Protein AF-A0A537G6L9-F1 (afdb_monomer_lite)

Sequence (323 aa):
MSSFKPGKIERVAGPVIVAGDMLGAQMYEVVRVGDQGLIGEIIKIEQDHATVQVYEETAGIRPGEKVERSGKPLSVELGPGITGQIYDGIQRPLTILFEKTGPFVRRGLTLPPIDKGKKWHFVPTIKKQATVTPGDIIGHVKETSLITQQIMIPPNLSGKITSIVDDGDYTVGEPVGELDSPNGSVPLFMLNTWAVRTARGFKRKLPSNTPLLTGQRIIDFFFPIAKGGTATIPGAFGTGKCVDPDTPVLLADGRLRRIRELVGNDNSRVVEENANETIYQYKDPLRLVSLSNPEFNEAEAPVGFKGHSAELVHISTRSGRML

Radius of gyration: 26.9 Å; chains: 1; bounding box: 73×64×57 Å

Secondary structure (DSSP, 8-state):
--SSPPEEEEEEETTEEEEES-TT--TTEEEEETTTTEEEEEEEEETTEEEEEESS--TT--TT-EEEEEEEESEEEESTT-TT--B-TT--BHHHHHHHH-SS--TT----SS-SS-EEEEEE-S-TT-EE-TT-EEEEEE-SSS-EEEEE--TT--EEEEEEPPSEEEETTSEEEEEEETTEEEEEES-EEEETTSPPP-S-PPP--SB---S-HIIIIIS--BTT--------TTSSTT--TT-EEEBTTS-EEEHHHHTT-TTEEEEEE-SSEEEEEEEEEEEEEEEETTEEEEEEEEEEEEE--------B-TTS-B-

Structure (mmCIF, N/CA/C/O backbone):
data_AF-A0A537G6L9-F1
#
_entry.id   AF-A0A537G6L9-F1
#
loop_
_atom_site.group_PDB
_atom_site.id
_atom_site.type_symbol
_atom_site.label_atom_id
_atom_site.label_alt_id
_atom_site.label_comp_id
_atom_site.label_asym_id
_atom_site.label_entity_id
_atom_site.label_seq_id
_atom_site.pdbx_PDB_ins_code
_atom_site.Cartn_x
_atom_site.Cartn_y
_atom_site.Cartn_z
_atom_site.occupancy
_atom_site.B_iso_or_equiv
_atom_site.auth_seq_id
_atom_site.auth_comp_id
_atom_site.auth_asym_id
_atom_site.auth_atom_id
_atom_site.pdbx_PDB_model_num
ATOM 1 N N . MET A 1 1 ? -18.612 -14.154 -0.032 1.00 42.44 1 MET A N 1
ATOM 2 C CA . MET A 1 1 ? -19.424 -14.449 -1.232 1.00 42.44 1 MET A CA 1
ATOM 3 C C . MET A 1 1 ? -20.455 -13.347 -1.347 1.00 42.44 1 MET A C 1
ATOM 5 O O . MET A 1 1 ? -21.048 -13.021 -0.325 1.00 42.44 1 MET A O 1
ATOM 9 N N . SER A 1 2 ? -20.572 -12.686 -2.499 1.00 50.25 2 SER A N 1
ATOM 10 C CA . SER A 1 2 ? -21.526 -11.584 -2.625 1.00 50.25 2 SER A CA 1
ATOM 11 C C . SER A 1 2 ? -22.947 -12.122 -2.767 1.00 50.25 2 SER A C 1
ATOM 13 O O . SER A 1 2 ? -23.165 -13.195 -3.321 1.00 50.25 2 SER A O 1
ATOM 15 N N . SER A 1 3 ? -23.910 -11.391 -2.217 1.00 64.62 3 SER A N 1
ATOM 16 C CA . SER A 1 3 ? -25.338 -11.710 -2.283 1.00 64.62 3 SER A CA 1
ATOM 17 C C . SER A 1 3 ? -25.975 -11.328 -3.625 1.00 64.62 3 SER A C 1
ATOM 19 O O . SER A 1 3 ? -27.195 -11.395 -3.765 1.00 64.62 3 SER A O 1
ATOM 21 N N . PHE A 1 4 ? -25.177 -10.890 -4.605 1.00 81.38 4 PHE A N 1
ATOM 22 C CA . PHE A 1 4 ? -25.668 -10.420 -5.894 1.00 81.38 4 PHE A CA 1
ATOM 23 C C . PHE A 1 4 ? -25.738 -11.569 -6.895 1.00 81.38 4 PHE A C 1
ATOM 25 O O . PHE A 1 4 ? -24.844 -12.412 -6.960 1.00 81.38 4 PHE A O 1
ATOM 32 N N . LYS A 1 5 ? -26.788 -11.572 -7.720 1.00 88.56 5 LYS A N 1
ATOM 33 C CA . LYS A 1 5 ? -26.851 -12.452 -8.888 1.00 88.56 5 LYS A CA 1
ATOM 34 C C . LYS A 1 5 ? -25.650 -12.130 -9.801 1.00 88.56 5 LYS A C 1
ATOM 36 O O . LYS A 1 5 ? -25.442 -10.951 -10.090 1.00 88.56 5 LYS A O 1
ATOM 41 N N . PRO A 1 6 ? -24.849 -13.126 -10.220 1.00 92.69 6 PRO A N 1
ATOM 42 C CA . PRO A 1 6 ? -23.711 -12.880 -11.096 1.00 92.69 6 PRO A CA 1
ATOM 43 C C . PRO A 1 6 ? -24.192 -12.447 -12.483 1.00 92.69 6 PRO A C 1
ATOM 45 O O . PRO A 1 6 ? -25.150 -13.018 -13.012 1.00 92.69 6 PRO A O 1
ATOM 48 N N . GLY A 1 7 ? -23.500 -11.464 -13.058 1.00 95.56 7 GLY A N 1
ATOM 49 C CA . GLY A 1 7 ? -23.678 -11.083 -14.454 1.00 95.56 7 GLY A CA 1
ATOM 50 C C . GLY A 1 7 ? -22.988 -12.066 -15.395 1.00 95.56 7 GLY A C 1
ATOM 51 O O . GLY A 1 7 ? -22.352 -13.034 -14.955 1.00 95.56 7 GLY A O 1
ATOM 52 N N . LYS A 1 8 ? -23.081 -11.810 -16.699 1.00 97.19 8 LYS A N 1
ATOM 53 C CA . LYS A 1 8 ? -22.479 -12.657 -17.737 1.00 97.19 8 LYS A CA 1
ATOM 54 C C . LYS A 1 8 ? -21.693 -11.839 -18.736 1.00 97.19 8 LYS A C 1
ATOM 56 O O . LYS A 1 8 ? -22.156 -10.798 -19.185 1.00 97.19 8 LYS A O 1
ATOM 61 N N . ILE A 1 9 ? -20.523 -12.335 -19.118 1.00 97.62 9 ILE A N 1
ATOM 62 C CA . ILE A 1 9 ? -19.703 -11.719 -20.159 1.00 97.62 9 ILE A CA 1
ATOM 63 C C . ILE A 1 9 ? -20.432 -11.842 -21.497 1.00 97.62 9 ILE A C 1
ATOM 65 O O . ILE A 1 9 ? -20.787 -12.936 -21.919 1.00 97.62 9 ILE A O 1
ATOM 69 N N . GLU A 1 10 ? -20.615 -10.732 -22.193 1.00 97.31 10 GLU A N 1
ATOM 70 C CA . GLU A 1 10 ? -21.214 -10.697 -23.531 1.00 97.31 10 GLU A CA 1
ATOM 71 C C . GLU A 1 10 ? -20.165 -10.425 -24.604 1.00 97.31 10 GLU A C 1
ATOM 73 O O . GLU A 1 10 ? -20.238 -10.956 -25.712 1.00 97.31 10 GLU A O 1
ATOM 78 N N . ARG A 1 11 ? -19.154 -9.612 -24.273 1.00 96.50 11 ARG A N 1
ATOM 79 C CA . ARG A 1 11 ? -18.096 -9.219 -25.205 1.00 96.50 11 ARG A CA 1
ATOM 80 C C . ARG A 1 11 ? -16.752 -9.099 -24.501 1.00 96.50 11 ARG A C 1
ATOM 82 O O . ARG A 1 11 ? -16.675 -8.571 -23.397 1.00 96.50 11 ARG A O 1
ATOM 89 N N . VAL A 1 12 ? -15.691 -9.513 -25.190 1.00 96.25 12 VAL A N 1
ATOM 90 C CA . VAL A 1 12 ? -14.292 -9.361 -24.762 1.00 96.25 12 VAL A CA 1
ATOM 91 C C . VAL A 1 12 ? -13.538 -8.588 -25.845 1.00 96.25 12 VAL A C 1
ATOM 93 O O . VAL A 1 12 ? -13.585 -8.966 -27.013 1.00 96.25 12 VAL A O 1
ATOM 96 N N . ALA A 1 13 ? -12.878 -7.493 -25.474 1.00 93.62 13 ALA A N 1
ATOM 97 C CA . ALA A 1 13 ? -12.116 -6.625 -26.370 1.00 93.62 13 ALA A CA 1
ATOM 98 C C . ALA A 1 13 ? -10.794 -6.216 -25.700 1.00 93.62 13 ALA A C 1
ATOM 100 O O . ALA A 1 13 ? -10.709 -5.201 -25.005 1.00 93.62 13 ALA A O 1
ATOM 101 N N . GLY A 1 14 ? -9.755 -7.036 -25.890 1.00 93.50 14 GLY A N 1
ATOM 102 C CA . GLY A 1 14 ? -8.481 -6.863 -25.192 1.00 93.50 14 GLY A CA 1
ATOM 103 C C . GLY A 1 14 ? -8.691 -6.918 -23.671 1.00 93.50 14 GLY A C 1
ATOM 104 O O . GLY A 1 14 ? -9.338 -7.855 -23.197 1.00 93.50 14 GLY A O 1
ATOM 105 N N . PRO A 1 15 ? -8.210 -5.933 -22.894 1.00 95.44 15 PRO A N 1
ATOM 106 C CA . PRO A 1 15 ? -8.343 -5.947 -21.439 1.00 95.44 15 PRO A CA 1
ATOM 107 C C . PRO A 1 15 ? -9.720 -5.453 -20.947 1.00 95.44 15 PRO A C 1
ATOM 109 O O . PRO A 1 15 ? -9.965 -5.407 -19.743 1.00 95.44 15 PRO A O 1
ATOM 112 N N . VAL A 1 16 ? -10.619 -5.069 -21.860 1.00 97.38 16 VAL A N 1
ATOM 113 C CA . VAL A 1 16 ? -11.963 -4.575 -21.544 1.00 97.38 16 VAL A CA 1
ATOM 114 C C . VAL A 1 16 ? -12.999 -5.641 -21.883 1.00 97.38 16 VAL A C 1
ATOM 116 O O . VAL A 1 16 ? -13.001 -6.193 -22.984 1.00 97.38 16 VAL A O 1
ATOM 119 N N . ILE A 1 17 ? -13.922 -5.897 -20.961 1.00 97.50 17 ILE A N 1
ATOM 120 C CA . ILE A 1 17 ? -15.061 -6.796 -21.170 1.00 97.50 17 ILE A CA 1
ATOM 121 C C . ILE A 1 17 ? -16.376 -6.057 -20.931 1.00 97.50 17 ILE A C 1
ATOM 123 O O . ILE A 1 17 ? -16.435 -5.096 -20.164 1.00 97.50 17 ILE A O 1
ATOM 127 N N . VAL A 1 18 ? -17.435 -6.489 -21.610 1.00 97.56 18 VAL A N 1
ATOM 128 C CA . VAL A 1 18 ? -18.807 -6.022 -21.380 1.00 97.56 18 VAL A CA 1
ATOM 129 C C . VAL A 1 18 ? -19.582 -7.172 -20.767 1.00 97.56 18 VAL A C 1
ATOM 131 O O . VAL A 1 18 ? -19.563 -8.278 -21.312 1.00 97.56 18 VAL A O 1
ATOM 134 N N . ALA A 1 19 ? -20.229 -6.909 -19.638 1.00 97.56 19 ALA A N 1
ATOM 135 C CA . ALA A 1 19 ? -21.056 -7.868 -18.931 1.00 97.56 19 ALA A CA 1
ATOM 136 C C . ALA A 1 19 ? -22.507 -7.385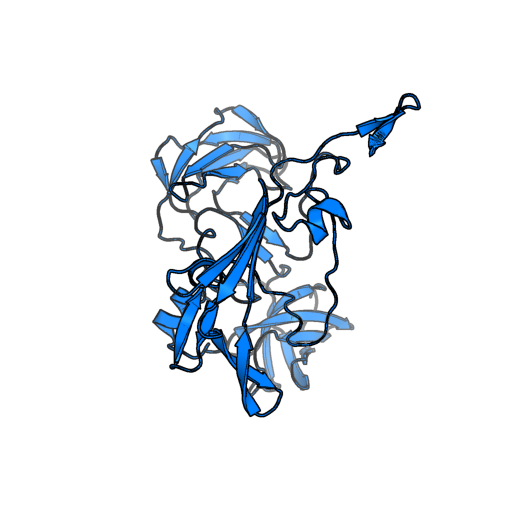 -18.873 1.00 97.56 19 ALA A C 1
ATOM 138 O O . ALA A 1 19 ? -22.750 -6.256 -18.448 1.00 97.56 19 ALA A O 1
ATOM 139 N N . GLY A 1 20 ? -23.439 -8.238 -19.286 1.00 96.81 20 GLY A N 1
ATOM 140 C CA . GLY A 1 20 ? -24.878 -8.058 -19.089 1.00 96.81 20 GLY A CA 1
ATOM 141 C C . GLY A 1 20 ? -25.336 -8.642 -17.752 1.00 96.81 20 GLY A C 1
ATOM 142 O O . GLY A 1 20 ? -24.543 -9.250 -17.022 1.00 96.81 20 GLY A O 1
ATOM 143 N N . ASP A 1 21 ? -26.621 -8.476 -17.430 1.00 95.88 21 ASP A N 1
ATOM 144 C CA . ASP A 1 21 ? -27.214 -8.874 -16.143 1.00 95.88 21 ASP A CA 1
ATOM 145 C C . ASP A 1 21 ? -26.551 -8.187 -14.922 1.00 95.88 21 ASP A C 1
ATOM 147 O O . ASP A 1 21 ? -26.521 -8.727 -13.815 1.00 95.88 21 ASP A O 1
ATOM 151 N N . MET A 1 22 ? -26.020 -6.972 -15.096 1.00 95.25 22 MET A N 1
ATOM 152 C CA . MET A 1 22 ? -25.244 -6.241 -14.082 1.00 95.25 22 MET A CA 1
ATOM 153 C C . MET A 1 22 ? -26.071 -5.193 -13.322 1.00 95.25 22 MET A C 1
ATOM 155 O O . MET A 1 22 ? -25.527 -4.227 -12.783 1.00 95.25 22 MET A O 1
ATOM 159 N N . LEU A 1 23 ? -27.392 -5.366 -13.239 1.00 92.81 23 LEU A N 1
ATOM 160 C CA . LEU A 1 23 ? -28.266 -4.406 -12.566 1.00 92.81 23 LEU A CA 1
ATOM 161 C C . LEU A 1 23 ? -27.853 -4.187 -11.097 1.00 92.81 23 LEU A C 1
ATOM 163 O O . LEU A 1 23 ? -27.555 -5.118 -10.344 1.00 92.81 23 LEU A O 1
ATOM 167 N N . GLY A 1 24 ? -27.817 -2.916 -10.695 1.00 90.31 24 GLY A N 1
ATOM 168 C CA . GLY A 1 24 ? -27.361 -2.482 -9.376 1.00 90.31 24 GLY A CA 1
ATOM 169 C C . GLY A 1 24 ? -25.841 -2.379 -9.227 1.00 90.31 24 GLY A C 1
ATOM 170 O O . GLY A 1 24 ? -25.397 -2.077 -8.118 1.00 90.31 24 GLY A O 1
ATOM 171 N N . ALA A 1 25 ? -25.057 -2.648 -10.282 1.00 93.44 25 ALA A N 1
ATOM 172 C CA . ALA A 1 25 ? -23.618 -2.382 -10.330 1.00 93.44 25 ALA A CA 1
ATOM 173 C C . ALA A 1 25 ? -23.301 -0.924 -9.995 1.00 93.44 25 ALA A C 1
ATOM 175 O O . ALA A 1 25 ? -24.082 -0.018 -10.286 1.00 93.44 25 ALA A O 1
ATOM 176 N N . GLN A 1 26 ? -22.146 -0.706 -9.374 1.00 93.50 26 GLN A N 1
ATOM 177 C CA . GLN A 1 26 ? -21.658 0.627 -9.040 1.00 93.50 26 GLN A CA 1
ATOM 178 C C . GLN A 1 26 ? -20.408 0.965 -9.854 1.00 93.50 26 GLN A C 1
ATOM 180 O O . GLN A 1 26 ? -19.582 0.106 -10.161 1.00 93.50 26 GLN A O 1
ATOM 185 N N . MET A 1 27 ? -20.261 2.241 -10.213 1.00 95.12 27 MET A N 1
ATOM 186 C CA . MET A 1 27 ? -19.032 2.733 -10.837 1.00 95.12 27 MET A CA 1
ATOM 187 C C . MET A 1 27 ? -17.845 2.506 -9.894 1.00 95.12 27 MET A C 1
ATOM 189 O O . MET A 1 27 ? -17.959 2.751 -8.693 1.00 95.12 27 MET A O 1
ATOM 193 N N . TYR A 1 28 ? -16.713 2.062 -10.444 1.00 94.56 28 TYR A N 1
ATOM 194 C CA . TYR A 1 28 ? -15.490 1.693 -9.715 1.00 94.56 28 TYR A CA 1
ATOM 195 C C . TYR A 1 28 ? -15.625 0.491 -8.770 1.00 94.56 28 TYR A C 1
ATOM 197 O O . TYR A 1 28 ? -14.734 0.231 -7.960 1.00 94.56 28 TYR A O 1
ATOM 205 N N . GLU A 1 29 ? -16.724 -0.258 -8.856 1.00 94.94 29 GLU A N 1
ATOM 206 C CA . GLU A 1 29 ? -16.887 -1.506 -8.119 1.00 94.94 29 GLU A CA 1
ATOM 207 C C . GLU A 1 29 ? -15.922 -2.571 -8.658 1.00 94.94 29 GLU A C 1
ATOM 209 O O . GLU A 1 29 ? -15.789 -2.754 -9.873 1.00 94.94 29 GLU A O 1
ATOM 214 N N . VAL A 1 30 ? -15.267 -3.298 -7.752 1.00 95.19 30 VAL A N 1
ATOM 215 C CA . VAL A 1 30 ? -14.443 -4.454 -8.115 1.00 95.19 30 VAL A CA 1
ATOM 216 C C . VAL A 1 30 ? -15.332 -5.648 -8.424 1.00 95.19 30 VAL A C 1
ATOM 218 O O . VAL A 1 30 ? -16.292 -5.935 -7.703 1.00 95.19 30 VAL A O 1
ATOM 221 N N . VAL A 1 31 ? -14.965 -6.388 -9.460 1.00 95.56 31 VAL A N 1
ATOM 222 C CA . VAL A 1 31 ? -15.635 -7.615 -9.880 1.00 95.56 31 VAL A CA 1
ATOM 223 C C . VAL A 1 31 ? -14.633 -8.755 -10.055 1.00 95.56 31 VAL A C 1
ATOM 225 O O . VAL A 1 31 ? -13.433 -8.531 -10.235 1.00 95.56 31 VAL A O 1
ATOM 228 N N . ARG A 1 32 ? -15.130 -9.991 -9.994 1.00 95.00 32 ARG A N 1
ATOM 229 C CA . ARG A 1 32 ? -14.401 -11.207 -10.368 1.00 95.00 32 ARG A CA 1
ATOM 230 C C . ARG A 1 32 ? -14.917 -11.687 -11.714 1.00 95.00 32 ARG A C 1
ATOM 232 O O . ARG A 1 32 ? -16.097 -11.995 -11.842 1.00 95.00 32 ARG A O 1
ATOM 239 N N . VAL A 1 33 ? -14.040 -11.704 -12.707 1.00 95.44 33 VAL A N 1
ATOM 240 C CA . VAL A 1 33 ? -14.368 -11.962 -14.108 1.00 95.44 33 VAL A CA 1
ATOM 241 C C . VAL A 1 33 ? -13.932 -13.367 -14.493 1.00 95.44 33 VAL A C 1
ATOM 243 O O . VAL A 1 33 ? -12.779 -13.754 -14.280 1.00 95.44 33 VAL A O 1
ATOM 246 N N . GLY A 1 34 ? -14.851 -14.103 -15.105 1.00 93.69 34 GLY A N 1
ATOM 247 C CA . GLY A 1 34 ? -14.604 -15.436 -15.622 1.00 93.69 34 GLY A CA 1
ATOM 248 C C . GLY A 1 34 ? -14.557 -16.516 -14.545 1.00 93.69 34 GLY A C 1
ATOM 249 O O . GLY A 1 34 ? -14.611 -16.249 -13.339 1.00 93.69 34 GLY A O 1
ATOM 250 N N . ASP A 1 35 ? -14.394 -17.759 -14.982 1.00 90.12 35 ASP A N 1
ATOM 251 C CA . ASP A 1 35 ? -14.284 -18.907 -14.070 1.00 90.12 35 ASP A CA 1
ATOM 252 C C . ASP A 1 35 ? -12.985 -18.881 -13.253 1.00 90.12 35 ASP A C 1
ATOM 254 O O . ASP A 1 35 ? -12.925 -19.410 -12.142 1.00 90.12 35 ASP A O 1
ATOM 258 N N . GLN A 1 36 ? -11.955 -18.204 -13.772 1.00 88.00 36 GLN A N 1
ATOM 259 C CA . GLN A 1 36 ? -10.686 -17.987 -13.075 1.00 88.00 36 GLN A CA 1
ATOM 260 C C . GLN A 1 36 ? -10.757 -16.893 -11.999 1.00 88.00 36 GLN A C 1
ATOM 262 O O . GLN A 1 36 ? -9.815 -16.755 -11.222 1.00 88.00 36 GLN A O 1
ATOM 267 N N . GLY A 1 37 ? -11.844 -16.116 -11.930 1.00 91.69 37 GLY A N 1
ATOM 268 C CA . GLY A 1 37 ? -12.026 -15.089 -10.903 1.00 91.69 37 GLY A CA 1
ATOM 269 C C . GLY A 1 37 ? -11.025 -13.932 -10.999 1.00 91.69 37 GLY A C 1
ATOM 270 O O . GLY A 1 37 ? -10.537 -13.443 -9.973 1.00 91.69 37 GLY A O 1
ATOM 271 N N . LEU A 1 38 ? -10.724 -13.500 -12.225 1.00 93.94 38 LEU A N 1
ATOM 272 C CA . LEU A 1 38 ? -9.783 -12.415 -12.501 1.00 93.94 38 LEU A CA 1
ATOM 273 C C . LEU A 1 38 ? -10.299 -11.099 -11.934 1.00 93.94 38 LEU A C 1
ATOM 275 O O . LEU A 1 38 ? -11.498 -10.821 -11.982 1.00 93.94 38 LEU A O 1
ATOM 279 N N . ILE A 1 39 ? -9.408 -10.278 -11.394 1.00 94.25 39 ILE A N 1
ATOM 280 C CA . ILE A 1 39 ? -9.818 -9.002 -10.801 1.00 94.25 39 ILE A CA 1
ATOM 281 C C . ILE A 1 39 ? -10.062 -7.976 -11.910 1.00 94.25 39 ILE A C 1
ATOM 283 O O . ILE A 1 39 ? -9.203 -7.748 -12.763 1.00 94.25 39 ILE A O 1
ATOM 287 N N . GLY A 1 40 ? -11.227 -7.332 -11.874 1.00 95.25 40 GLY A N 1
ATOM 288 C CA . GLY A 1 40 ? -11.550 -6.190 -12.725 1.00 95.25 40 GLY A CA 1
ATOM 289 C C . GLY A 1 40 ? -12.277 -5.081 -11.972 1.00 95.25 40 GLY A C 1
ATOM 290 O O . GLY A 1 40 ? -12.735 -5.275 -10.847 1.00 95.25 40 GLY A O 1
ATOM 291 N N . GLU A 1 41 ? -12.388 -3.918 -12.603 1.00 96.38 41 GLU A N 1
ATOM 292 C CA . GLU A 1 41 ? -13.077 -2.733 -12.084 1.00 96.38 41 GLU A CA 1
ATOM 293 C C . GLU A 1 41 ? -14.101 -2.236 -13.112 1.00 96.38 41 GLU A C 1
ATOM 295 O O . GLU A 1 41 ? -13.803 -2.131 -14.305 1.00 96.38 41 GLU A O 1
ATOM 300 N N . ILE A 1 42 ? -15.318 -1.928 -12.660 1.00 97.19 42 ILE A N 1
ATOM 301 C CA . ILE A 1 42 ? -16.363 -1.346 -13.510 1.00 97.19 42 ILE A CA 1
ATOM 302 C C . ILE A 1 42 ? -16.006 0.110 -13.836 1.00 97.19 42 ILE A C 1
ATOM 304 O O . ILE A 1 42 ? -15.903 0.950 -12.943 1.00 97.19 42 ILE A O 1
ATOM 308 N N . ILE A 1 43 ? -15.867 0.419 -15.126 1.00 97.00 43 ILE A N 1
ATOM 309 C CA . ILE A 1 43 ? -15.478 1.750 -15.629 1.00 97.00 43 ILE A CA 1
ATOM 310 C C . ILE A 1 43 ? -16.601 2.478 -16.373 1.00 97.00 43 ILE A C 1
ATOM 312 O O . ILE A 1 43 ? -16.473 3.667 -16.659 1.00 97.00 43 ILE A O 1
ATOM 316 N N . LYS A 1 44 ? -17.691 1.782 -16.712 1.00 97.19 44 LYS A N 1
ATOM 317 C CA . LYS A 1 44 ? -18.878 2.357 -17.358 1.00 97.19 44 LYS A CA 1
ATOM 318 C C . LYS A 1 44 ? -20.097 1.496 -17.050 1.00 97.19 44 LYS A C 1
ATOM 320 O O . LYS A 1 44 ? -19.980 0.272 -17.024 1.00 97.19 44 LYS A O 1
ATOM 325 N N . ILE A 1 45 ? -21.254 2.125 -16.873 1.00 96.88 45 ILE A N 1
ATOM 326 C CA . ILE A 1 45 ? -22.542 1.449 -16.693 1.00 96.88 45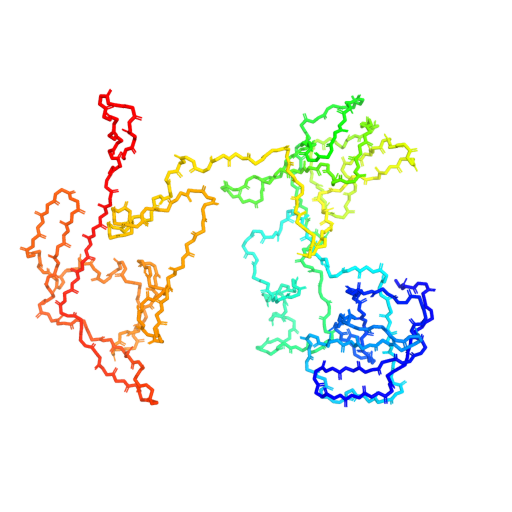 ILE A CA 1
ATOM 327 C C . ILE A 1 45 ? -23.540 2.055 -17.673 1.00 96.88 45 ILE A C 1
ATOM 329 O O . ILE A 1 45 ? -23.689 3.276 -17.730 1.00 96.88 45 ILE A O 1
ATOM 333 N N . GLU A 1 46 ? -24.213 1.202 -18.435 1.00 95.75 46 GLU A N 1
ATOM 334 C CA . GLU A 1 46 ? -25.284 1.567 -19.359 1.00 95.75 46 GLU A CA 1
ATOM 335 C C . GLU A 1 46 ? -26.444 0.598 -19.148 1.00 95.75 46 GLU A C 1
ATOM 337 O O . GLU A 1 46 ? -26.361 -0.562 -19.535 1.00 95.75 46 GLU A O 1
ATOM 342 N N . GLN A 1 47 ? -27.522 1.080 -18.522 1.00 92.88 47 GLN A N 1
ATOM 343 C CA . GLN A 1 47 ? -28.682 0.259 -18.159 1.00 92.88 47 GLN A CA 1
ATOM 344 C C . GLN A 1 47 ? -28.278 -0.953 -17.297 1.00 92.88 47 GLN A C 1
ATOM 346 O O . GLN A 1 47 ? -27.819 -0.772 -16.168 1.00 92.88 47 GLN A O 1
ATOM 351 N N . ASP A 1 48 ? -28.466 -2.169 -17.799 1.00 93.62 48 ASP A N 1
ATOM 352 C CA . ASP A 1 48 ? -28.104 -3.441 -17.172 1.00 93.62 48 ASP A CA 1
ATOM 353 C C . ASP A 1 48 ? -26.752 -3.996 -17.651 1.00 93.62 48 ASP A C 1
ATOM 355 O O . ASP A 1 48 ? -26.342 -5.072 -17.207 1.00 93.62 48 ASP A O 1
ATOM 359 N N . HIS A 1 49 ? -26.023 -3.250 -18.485 1.00 96.62 49 HIS A N 1
ATOM 360 C CA . HIS A 1 49 ? -24.678 -3.591 -18.931 1.00 96.62 49 HIS A CA 1
ATOM 361 C C . HIS A 1 49 ? -23.613 -2.819 -18.142 1.00 96.62 49 HIS A C 1
ATOM 363 O O . HIS A 1 49 ? -23.720 -1.614 -17.893 1.00 96.62 49 HIS A O 1
ATOM 369 N N . ALA A 1 50 ? -22.522 -3.503 -17.801 1.00 97.75 50 ALA A N 1
ATOM 370 C CA . ALA A 1 50 ? -21.328 -2.904 -17.217 1.00 97.75 50 ALA A CA 1
ATOM 371 C C . ALA A 1 50 ? -20.106 -3.170 -18.103 1.00 97.75 50 ALA A C 1
ATOM 373 O O . ALA A 1 50 ? -19.830 -4.304 -18.493 1.00 97.75 50 ALA A O 1
ATOM 374 N N . THR A 1 51 ? -19.340 -2.119 -18.396 1.00 97.94 51 THR A N 1
ATOM 375 C CA . THR A 1 51 ? -18.005 -2.250 -18.990 1.00 97.94 51 THR A CA 1
ATOM 376 C C . THR A 1 51 ? -16.984 -2.365 -17.871 1.00 97.94 51 THR A C 1
ATOM 378 O O . THR A 1 51 ? -16.912 -1.501 -16.993 1.00 97.94 51 THR A O 1
ATOM 381 N N . VAL A 1 52 ? -16.182 -3.421 -17.915 1.00 97.88 52 VAL A N 1
ATOM 382 C CA . VAL A 1 52 ? -15.206 -3.775 -16.889 1.00 97.88 52 VAL A CA 1
ATOM 383 C C . VAL A 1 52 ? -13.811 -3.767 -17.500 1.00 97.88 52 VAL A C 1
ATOM 385 O O . VAL A 1 52 ? -13.563 -4.407 -18.521 1.00 97.88 52 VAL A O 1
ATOM 388 N N . GLN A 1 53 ? -12.893 -3.064 -16.848 1.00 97.56 53 GLN A N 1
ATOM 389 C CA . GLN A 1 53 ? -11.463 -3.148 -17.111 1.00 97.56 53 GLN A CA 1
ATOM 390 C C . GLN A 1 53 ? -10.886 -4.286 -16.267 1.00 97.56 53 GLN A C 1
ATOM 392 O O . GLN A 1 53 ? -10.928 -4.222 -15.040 1.00 97.56 53 GLN A O 1
ATOM 397 N N . VAL A 1 54 ? -10.340 -5.318 -16.902 1.00 96.31 54 VAL A N 1
ATOM 398 C CA . VAL A 1 54 ? -9.659 -6.418 -16.207 1.00 96.31 54 VAL A CA 1
ATOM 399 C C . VAL A 1 54 ? -8.201 -6.015 -15.955 1.00 96.31 54 VAL A C 1
ATOM 401 O O . VAL A 1 54 ? -7.554 -5.430 -16.827 1.00 96.31 54 VAL A O 1
ATOM 404 N N . TYR A 1 55 ? -7.692 -6.275 -14.748 1.00 93.38 55 TYR A N 1
ATOM 405 C CA . TYR A 1 55 ? -6.316 -5.944 -14.336 1.00 93.38 55 TYR A CA 1
ATOM 406 C C . TYR A 1 55 ? -5.313 -7.078 -14.580 1.00 93.38 55 TYR A C 1
ATOM 408 O O . TYR A 1 55 ? -4.121 -6.935 -14.315 1.00 93.38 55 TYR A O 1
ATOM 416 N N . GLU A 1 56 ? -5.797 -8.208 -15.079 1.00 91.25 56 GLU A N 1
ATOM 417 C CA . GLU A 1 56 ? -5.018 -9.380 -15.463 1.00 91.25 56 GLU A CA 1
ATOM 418 C C . GLU A 1 56 ? -5.232 -9.682 -16.956 1.00 91.25 56 GLU A C 1
ATOM 420 O O . GLU A 1 56 ? -6.148 -9.159 -17.590 1.00 91.25 56 GLU A O 1
ATOM 425 N N . GLU A 1 57 ? -4.385 -10.540 -17.523 1.00 90.50 57 GLU A N 1
ATOM 426 C CA . GLU A 1 57 ? -4.470 -10.956 -18.927 1.00 90.50 57 GLU A CA 1
ATOM 427 C C . GLU A 1 57 ? -5.778 -11.716 -19.217 1.00 90.50 57 GLU A C 1
ATOM 429 O O . GLU A 1 57 ? -6.058 -12.752 -18.599 1.00 90.50 57 GLU A O 1
ATOM 434 N N . THR A 1 58 ? -6.544 -11.233 -20.199 1.00 92.56 58 THR A N 1
ATOM 435 C CA . THR A 1 58 ? -7.885 -11.731 -20.546 1.00 92.56 58 THR A CA 1
ATOM 436 C C . THR A 1 58 ? -7.873 -12.902 -21.527 1.00 92.56 58 THR A C 1
ATOM 438 O O . THR A 1 58 ? -8.928 -13.462 -21.834 1.00 92.56 58 THR A O 1
ATOM 441 N N . ALA A 1 59 ? -6.696 -13.327 -21.998 1.00 90.38 59 ALA A N 1
ATOM 442 C CA . ALA A 1 59 ? -6.550 -14.459 -22.909 1.00 90.38 59 ALA A CA 1
ATOM 443 C C . ALA A 1 59 ? -7.265 -15.734 -22.412 1.00 90.38 59 ALA A C 1
ATOM 445 O O . ALA A 1 59 ? -6.883 -16.350 -21.416 1.00 90.38 59 ALA A O 1
ATOM 446 N N . GLY A 1 60 ? -8.277 -16.184 -23.149 1.00 89.25 60 GLY A N 1
ATOM 447 C CA . GLY A 1 60 ? -9.023 -17.404 -22.833 1.00 89.25 60 GLY A CA 1
ATOM 448 C C . GLY A 1 60 ? -10.324 -17.192 -22.060 1.00 89.25 60 GLY A C 1
ATOM 449 O O . GLY A 1 60 ? -11.066 -18.166 -21.956 1.00 89.25 60 GLY A O 1
ATOM 450 N N . ILE A 1 61 ? -10.625 -15.965 -21.611 1.00 93.44 61 ILE A N 1
ATOM 451 C CA . ILE A 1 61 ? -11.975 -15.572 -21.178 1.00 93.44 61 ILE A CA 1
ATOM 452 C C . ILE A 1 61 ? -12.913 -15.572 -22.389 1.00 93.44 61 ILE A C 1
ATOM 454 O O . ILE A 1 61 ? -12.527 -15.141 -23.482 1.00 93.44 61 ILE A O 1
ATOM 458 N N . ARG A 1 62 ? -14.156 -16.018 -22.200 1.00 94.25 62 ARG A N 1
ATOM 459 C CA . ARG A 1 62 ? -15.155 -16.157 -23.267 1.00 94.25 62 ARG A CA 1
ATOM 460 C C . ARG A 1 62 ? -16.493 -15.519 -22.882 1.00 94.25 62 ARG A C 1
ATOM 462 O O . ARG A 1 62 ? -16.837 -15.472 -21.699 1.00 94.25 62 ARG A O 1
ATOM 469 N N . PRO A 1 63 ? -17.292 -15.072 -23.868 1.00 96.19 63 PRO A N 1
ATOM 470 C CA . PRO A 1 63 ? -18.697 -14.768 -23.634 1.00 96.19 63 PRO A CA 1
ATOM 471 C C . PRO A 1 63 ? -19.432 -15.949 -22.983 1.00 96.19 63 PRO A C 1
ATOM 473 O O . PRO A 1 63 ? -19.186 -17.108 -23.319 1.00 96.19 63 PRO A O 1
ATOM 476 N N . GLY A 1 64 ? -20.336 -15.646 -22.057 1.00 95.25 64 GLY A N 1
ATOM 477 C CA . GLY A 1 64 ? -21.102 -16.601 -21.260 1.00 95.25 64 GLY A CA 1
ATOM 478 C C . GLY A 1 64 ? -20.529 -16.876 -19.868 1.00 95.25 64 GLY A C 1
ATOM 479 O O . GLY A 1 64 ? -21.288 -17.306 -18.999 1.00 95.25 64 GLY A O 1
ATOM 480 N N . GLU A 1 65 ? -19.242 -16.601 -19.621 1.00 96.38 65 GLU A N 1
ATOM 481 C CA . GLU A 1 65 ? -18.660 -16.756 -18.283 1.00 96.38 65 GLU A CA 1
ATOM 482 C C . GLU A 1 65 ? -19.213 -15.721 -17.289 1.00 96.38 65 GLU A C 1
ATOM 484 O O . GLU A 1 65 ? -19.752 -14.677 -17.668 1.00 96.38 65 GLU A O 1
ATOM 489 N N . LYS A 1 66 ? -19.091 -16.017 -15.992 1.00 95.81 66 LYS A N 1
ATOM 490 C CA . LYS A 1 66 ? -19.676 -15.210 -14.915 1.00 95.81 66 LYS A CA 1
ATOM 491 C C . LYS A 1 66 ? -18.881 -13.939 -14.604 1.00 95.81 66 LYS A C 1
ATOM 493 O O . LYS A 1 66 ? -17.655 -13.912 -14.700 1.00 95.81 66 LYS A O 1
ATOM 498 N N . VAL A 1 67 ? -19.590 -12.910 -14.143 1.00 96.75 67 VAL A N 1
ATOM 499 C CA . VAL A 1 67 ? -19.007 -11.708 -13.529 1.00 96.75 67 VAL A CA 1
ATOM 500 C C . VAL A 1 67 ? -19.612 -11.510 -12.144 1.00 96.75 67 VAL A C 1
ATOM 502 O O . VAL A 1 67 ? -20.786 -11.167 -11.998 1.00 96.75 67 VAL A O 1
ATOM 505 N N . GLU A 1 68 ? -18.813 -11.754 -11.107 1.00 95.50 68 GLU A N 1
ATOM 506 C CA . GLU A 1 68 ? -19.251 -11.652 -9.716 1.00 95.50 68 GLU A CA 1
ATOM 507 C C . GLU A 1 68 ? -18.922 -10.278 -9.143 1.00 95.50 68 GLU A C 1
ATOM 509 O O . GLU A 1 68 ? -17.776 -9.834 -9.101 1.00 95.50 68 GLU A O 1
ATOM 514 N N . ARG A 1 69 ? -19.959 -9.616 -8.655 1.00 94.88 69 ARG A N 1
ATOM 515 C CA . ARG A 1 69 ? -19.904 -8.283 -8.067 1.00 94.88 69 ARG A CA 1
ATOM 516 C C . ARG A 1 69 ? -19.410 -8.323 -6.630 1.00 94.88 69 ARG A C 1
ATOM 518 O O . ARG A 1 69 ? -19.886 -9.157 -5.868 1.00 94.88 69 ARG A O 1
ATOM 525 N N . SER A 1 70 ? -18.487 -7.448 -6.232 1.00 92.19 70 SER A N 1
ATOM 526 C CA . SER A 1 70 ? -18.016 -7.391 -4.836 1.00 92.19 70 SER A CA 1
ATOM 527 C C . SER A 1 70 ? -18.822 -6.432 -3.953 1.00 92.19 70 SER A C 1
ATOM 529 O O . SER A 1 70 ? -18.760 -6.542 -2.727 1.00 92.19 70 SER A O 1
ATOM 531 N N . GLY A 1 71 ? -19.559 -5.492 -4.554 1.00 92.31 71 GLY A N 1
ATOM 532 C CA . GLY A 1 71 ? -20.241 -4.394 -3.866 1.00 92.31 71 GLY A CA 1
ATOM 533 C C . GLY A 1 71 ? -19.299 -3.374 -3.222 1.00 92.31 71 GLY A C 1
ATOM 534 O O . GLY A 1 71 ? -19.744 -2.568 -2.407 1.00 92.31 71 GLY A O 1
ATOM 535 N N . LYS A 1 72 ? -17.994 -3.436 -3.512 1.00 91.88 72 LYS A N 1
ATOM 536 C CA . LYS A 1 72 ? -16.972 -2.583 -2.901 1.00 91.88 72 LYS A CA 1
ATOM 537 C C . LYS A 1 72 ? -16.022 -2.032 -3.966 1.00 91.88 72 LYS A C 1
ATOM 539 O O . LYS A 1 72 ? -15.741 -2.721 -4.949 1.00 91.88 72 LYS A O 1
ATOM 544 N N . PRO A 1 73 ? -15.497 -0.811 -3.781 1.00 93.94 73 PRO A N 1
ATOM 545 C CA . PRO A 1 73 ? -14.449 -0.290 -4.644 1.00 93.94 73 PRO A CA 1
ATOM 546 C C . PRO A 1 73 ? -13.123 -1.006 -4.386 1.00 93.94 73 PRO A C 1
ATOM 548 O O . PRO A 1 73 ? -12.943 -1.660 -3.349 1.00 93.94 73 PRO A O 1
ATOM 551 N N . LEU A 1 74 ? -12.160 -0.819 -5.293 1.00 93.50 74 LEU A N 1
ATOM 552 C CA . LEU A 1 74 ? -10.805 -1.323 -5.093 1.00 93.50 74 LEU A CA 1
ATOM 553 C C . LEU A 1 74 ? -10.237 -0.756 -3.794 1.00 93.50 74 LEU A C 1
ATOM 555 O O . LEU A 1 74 ? -10.127 0.459 -3.607 1.00 93.50 74 LEU A O 1
ATOM 559 N N . SER A 1 75 ? -9.926 -1.662 -2.876 1.00 93.38 75 SER A N 1
ATOM 560 C CA . SER A 1 75 ? -9.527 -1.338 -1.516 1.00 93.38 75 SER A CA 1
ATOM 561 C C . SER A 1 75 ? -8.279 -2.114 -1.147 1.00 93.38 75 SER A C 1
ATOM 563 O O . SER A 1 75 ? -8.107 -3.255 -1.568 1.00 93.38 75 SER A O 1
ATOM 565 N N . VAL A 1 76 ? -7.438 -1.487 -0.338 1.00 95.12 76 VAL A N 1
ATOM 566 C CA . VAL A 1 76 ? -6.227 -2.082 0.220 1.00 95.12 76 VAL A CA 1
ATOM 567 C C . VAL A 1 76 ? -6.410 -2.362 1.700 1.00 95.12 76 VAL A C 1
ATOM 569 O O . VAL A 1 76 ? -7.115 -1.637 2.406 1.00 95.12 76 VAL A O 1
ATOM 572 N N . GLU A 1 77 ? -5.762 -3.414 2.168 1.00 95.12 77 GLU A N 1
ATOM 573 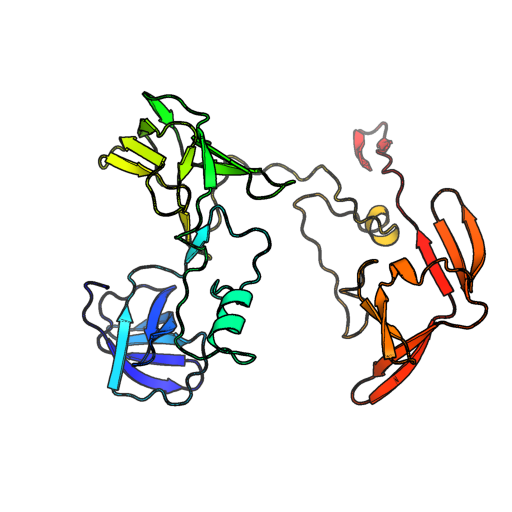C CA . GLU A 1 77 ? -5.619 -3.726 3.580 1.00 95.12 77 GLU A CA 1
ATOM 574 C C . GLU A 1 77 ? -4.464 -2.928 4.186 1.00 95.12 77 GLU A C 1
ATOM 576 O O . GLU A 1 77 ? -3.382 -2.852 3.610 1.00 95.12 77 GLU A O 1
ATOM 581 N N . LEU A 1 78 ? -4.693 -2.327 5.349 1.00 95.12 78 LEU A N 1
ATOM 582 C CA . LEU A 1 78 ? -3.764 -1.464 6.068 1.00 95.12 78 LEU A CA 1
ATOM 583 C C . LEU A 1 78 ? -3.654 -1.942 7.516 1.00 95.12 78 LEU A C 1
ATOM 585 O O . LEU A 1 78 ? -4.656 -1.973 8.227 1.00 95.12 78 LEU A O 1
ATOM 589 N N . GLY A 1 79 ? -2.449 -2.299 7.950 1.00 95.25 79 GLY A N 1
ATOM 590 C CA . GLY A 1 79 ? -2.177 -2.766 9.308 1.00 95.25 79 GLY A CA 1
ATOM 591 C C . GLY A 1 79 ? -0.762 -3.338 9.455 1.00 95.25 79 GLY A C 1
ATOM 592 O O . GLY A 1 79 ? 0.047 -3.211 8.524 1.00 95.25 79 GLY A O 1
ATOM 593 N N . PRO A 1 80 ? -0.464 -3.978 10.600 1.00 96.44 80 PRO A N 1
ATOM 594 C CA . PRO A 1 80 ? 0.831 -4.608 10.840 1.00 96.44 80 PRO A CA 1
ATOM 595 C C . PRO A 1 80 ? 1.104 -5.745 9.851 1.00 96.44 80 PRO A C 1
ATOM 597 O O . PRO A 1 80 ? 0.241 -6.588 9.617 1.00 96.44 80 PRO A O 1
ATOM 600 N N . GLY A 1 81 ? 2.312 -5.787 9.290 1.00 93.75 81 GLY A N 1
ATOM 601 C CA . GLY A 1 81 ? 2.745 -6.767 8.291 1.00 93.75 81 GLY A CA 1
ATOM 602 C C . GLY A 1 81 ? 2.882 -6.222 6.871 1.00 93.75 81 GLY A C 1
ATOM 603 O O . GLY A 1 81 ? 3.099 -7.007 5.955 1.00 93.75 81 GLY A O 1
ATOM 604 N N . ILE A 1 82 ? 2.771 -4.906 6.670 1.00 94.44 82 ILE A N 1
ATOM 605 C CA . ILE A 1 82 ? 3.013 -4.260 5.370 1.00 94.44 82 ILE A CA 1
ATOM 606 C C . ILE A 1 82 ? 4.487 -3.902 5.198 1.00 94.44 82 ILE A C 1
ATOM 608 O O . ILE A 1 82 ? 5.010 -3.978 4.085 1.00 94.44 82 ILE A O 1
ATOM 612 N N . THR A 1 83 ? 5.162 -3.496 6.271 1.00 91.88 83 THR A N 1
ATOM 613 C CA . THR A 1 83 ? 6.545 -3.026 6.190 1.00 91.88 83 THR A CA 1
ATOM 614 C C . THR A 1 83 ? 7.469 -4.169 5.784 1.00 91.88 83 THR A C 1
ATOM 616 O O . THR A 1 83 ? 7.483 -5.226 6.409 1.00 91.88 83 THR A O 1
ATOM 619 N N . GLY A 1 84 ? 8.269 -3.939 4.740 1.00 86.69 84 GLY A N 1
ATOM 620 C CA . GLY A 1 84 ? 9.205 -4.929 4.197 1.00 86.69 84 GLY A CA 1
ATOM 621 C C . GLY A 1 84 ? 8.594 -5.889 3.173 1.00 86.69 84 GLY A C 1
ATOM 622 O O . GLY A 1 84 ? 9.333 -6.655 2.561 1.00 86.69 84 GLY A O 1
ATOM 623 N N . GLN A 1 85 ? 7.281 -5.827 2.937 1.00 91.38 85 GLN A N 1
ATOM 624 C CA . GLN A 1 85 ? 6.628 -6.614 1.895 1.00 91.38 85 GLN A CA 1
ATOM 625 C C . GLN A 1 85 ? 6.730 -5.930 0.528 1.00 91.38 85 GLN A C 1
ATOM 627 O O . GLN A 1 85 ? 6.678 -4.705 0.415 1.00 91.38 85 GLN A O 1
ATOM 632 N N . ILE A 1 86 ? 6.814 -6.746 -0.522 1.00 93.38 86 ILE A N 1
ATOM 633 C CA . ILE A 1 86 ? 6.750 -6.302 -1.916 1.00 93.38 86 ILE A CA 1
ATOM 634 C C . ILE A 1 86 ? 5.394 -6.723 -2.477 1.00 93.38 86 ILE A C 1
ATOM 636 O O . ILE A 1 86 ? 5.035 -7.899 -2.409 1.00 93.38 86 ILE A O 1
ATOM 640 N N . TYR A 1 87 ? 4.655 -5.771 -3.041 1.00 94.50 87 TYR A N 1
ATOM 641 C CA . TYR A 1 87 ? 3.318 -5.986 -3.586 1.00 94.50 87 TYR A CA 1
ATOM 642 C C . TYR A 1 87 ? 3.265 -5.705 -5.088 1.00 94.50 87 TYR A C 1
ATOM 644 O O . TYR A 1 87 ? 4.050 -4.911 -5.605 1.00 94.50 87 TYR A O 1
ATOM 652 N N . ASP A 1 88 ? 2.309 -6.323 -5.779 1.00 91.69 88 ASP A N 1
ATOM 653 C CA . ASP A 1 88 ? 1.895 -5.885 -7.113 1.00 91.69 88 ASP A CA 1
ATOM 654 C C . ASP A 1 88 ? 0.868 -4.732 -7.058 1.00 91.69 88 ASP A C 1
ATOM 656 O O . ASP A 1 88 ? 0.499 -4.242 -5.987 1.00 91.69 88 ASP A O 1
ATOM 660 N N . GLY A 1 89 ? 0.377 -4.299 -8.226 1.00 90.88 89 GLY A N 1
ATOM 661 C CA . GLY A 1 89 ? -0.558 -3.172 -8.350 1.00 90.88 89 GLY A CA 1
ATOM 662 C C . GLY A 1 89 ? -1.929 -3.366 -7.686 1.00 90.88 89 GLY A C 1
ATOM 663 O O . GLY A 1 89 ? -2.667 -2.394 -7.544 1.00 90.88 89 GLY A O 1
ATOM 664 N N . ILE A 1 90 ? -2.270 -4.587 -7.260 1.00 90.81 90 ILE A N 1
ATOM 665 C CA . ILE A 1 90 ? -3.530 -4.916 -6.573 1.00 90.81 90 ILE A CA 1
ATOM 666 C C . ILE A 1 90 ? -3.290 -5.481 -5.164 1.00 90.81 90 ILE A C 1
ATOM 668 O O . ILE A 1 90 ? -4.168 -6.118 -4.585 1.00 90.81 90 ILE A O 1
ATOM 672 N N . GLN A 1 91 ? -2.109 -5.210 -4.600 1.00 94.56 91 GLN A N 1
ATOM 673 C CA . GLN A 1 91 ? -1.710 -5.566 -3.241 1.00 94.56 91 GLN A CA 1
ATOM 674 C C . GLN A 1 91 ? -1.554 -7.076 -2.969 1.00 94.56 91 GLN A C 1
ATOM 676 O O . GLN A 1 91 ? -1.727 -7.526 -1.835 1.00 94.56 91 GLN A O 1
ATOM 681 N N . ARG A 1 92 ? -1.168 -7.883 -3.965 1.00 92.88 92 ARG A N 1
ATOM 682 C CA . ARG A 1 92 ? -0.759 -9.280 -3.726 1.00 92.88 92 ARG A CA 1
ATOM 683 C C . ARG A 1 92 ? 0.725 -9.353 -3.344 1.00 92.88 92 ARG A C 1
ATOM 685 O O . ARG A 1 92 ? 1.546 -8.751 -4.038 1.00 92.88 92 ARG A O 1
ATOM 692 N N . PRO A 1 93 ? 1.096 -10.086 -2.279 1.00 94.38 93 PRO A N 1
ATOM 693 C CA . PRO A 1 93 ? 2.479 -10.160 -1.813 1.00 94.38 93 PRO A CA 1
ATOM 694 C C . PRO A 1 93 ? 3.329 -11.014 -2.766 1.00 94.38 93 PRO A C 1
ATOM 696 O O . PRO A 1 93 ? 3.148 -12.231 -2.853 1.00 94.38 93 PRO A O 1
ATOM 699 N N . LEU A 1 94 ? 4.271 -10.385 -3.476 1.00 92.94 94 LEU A N 1
ATOM 700 C CA . LEU A 1 94 ? 5.066 -11.019 -4.534 1.00 92.94 94 LEU A CA 1
ATOM 701 C C . LEU A 1 94 ? 5.974 -12.136 -4.016 1.00 92.94 94 LEU A C 1
ATOM 703 O O . LEU A 1 94 ? 6.104 -13.159 -4.681 1.00 92.94 94 LEU A O 1
ATOM 707 N N . THR A 1 95 ? 6.553 -11.988 -2.824 1.00 90.81 95 THR A N 1
ATOM 708 C CA . THR A 1 95 ? 7.416 -13.021 -2.225 1.00 90.81 95 THR A CA 1
ATOM 709 C C . THR A 1 95 ? 6.644 -14.323 -1.991 1.00 90.81 95 THR A C 1
ATOM 711 O O . THR A 1 95 ? 7.082 -15.395 -2.395 1.00 90.81 95 THR A O 1
ATOM 714 N N . ILE A 1 96 ? 5.433 -14.221 -1.436 1.00 91.00 96 ILE A N 1
ATOM 715 C CA . ILE A 1 96 ? 4.568 -15.377 -1.154 1.00 91.00 96 ILE A CA 1
ATOM 716 C C . ILE A 1 96 ? 4.002 -15.958 -2.460 1.00 91.00 96 ILE A C 1
ATOM 718 O O . ILE A 1 96 ? 3.850 -17.174 -2.603 1.00 91.00 96 ILE A O 1
ATOM 722 N N . LEU A 1 97 ? 3.691 -15.102 -3.441 1.00 90.94 97 LEU A N 1
ATOM 723 C CA . LEU A 1 97 ? 3.304 -15.548 -4.780 1.00 90.94 97 LEU A CA 1
ATOM 724 C C . LEU A 1 97 ? 4.418 -16.368 -5.438 1.00 90.94 97 LEU A C 1
ATOM 726 O O . LEU A 1 97 ? 4.135 -17.434 -5.988 1.00 90.94 97 LEU A O 1
ATOM 730 N N . PHE A 1 98 ? 5.662 -15.897 -5.358 1.00 91.12 98 PHE A N 1
ATOM 731 C CA . PHE A 1 98 ? 6.824 -16.574 -5.924 1.00 91.12 98 PHE A CA 1
ATOM 732 C C . PHE A 1 98 ? 7.029 -17.955 -5.294 1.00 91.12 98 PHE A C 1
ATOM 734 O O . PHE A 1 98 ? 7.166 -18.939 -6.016 1.00 91.12 98 PHE A O 1
ATOM 741 N N . GLU A 1 99 ? 6.933 -18.068 -3.968 1.00 90.94 99 GLU A N 1
ATOM 742 C CA . GLU A 1 99 ? 7.023 -19.357 -3.264 1.00 90.94 99 GLU A CA 1
ATOM 743 C C . GLU A 1 99 ? 5.956 -20.364 -3.723 1.00 90.94 99 GLU A C 1
ATOM 745 O O . GLU A 1 99 ? 6.220 -21.562 -3.809 1.00 90.94 99 GLU A O 1
ATOM 750 N N . LYS A 1 100 ? 4.744 -19.894 -4.046 1.00 88.38 100 LYS A N 1
ATOM 751 C CA . LYS A 1 100 ? 3.624 -20.760 -4.454 1.00 88.38 100 LYS A CA 1
ATOM 752 C C . LYS A 1 100 ? 3.588 -21.082 -5.945 1.00 88.38 100 LYS A C 1
ATOM 754 O O . LYS A 1 100 ? 3.061 -22.127 -6.323 1.00 88.38 100 LYS A O 1
ATOM 759 N N . THR A 1 101 ? 4.050 -20.171 -6.799 1.00 89.12 101 THR A N 1
ATOM 760 C CA . THR A 1 101 ? 3.839 -20.255 -8.258 1.00 89.12 101 THR A CA 1
ATOM 761 C C . THR A 1 101 ? 5.118 -20.252 -9.087 1.00 89.12 101 THR A C 1
ATOM 763 O O . THR A 1 101 ? 5.060 -20.550 -10.282 1.00 89.12 101 THR A O 1
ATOM 766 N N . GLY A 1 102 ? 6.268 -20.012 -8.457 1.00 89.75 102 GLY A N 1
ATOM 767 C CA . GLY A 1 102 ? 7.561 -19.889 -9.112 1.00 89.75 102 GLY A CA 1
ATOM 768 C C . GLY A 1 102 ? 7.757 -18.511 -9.761 1.00 89.75 102 GLY A C 1
ATOM 769 O O . GLY A 1 102 ? 7.161 -17.527 -9.325 1.00 89.75 102 GLY A O 1
ATOM 770 N N . PRO A 1 103 ? 8.585 -18.414 -10.816 1.00 88.19 103 PRO A N 1
ATOM 771 C CA . PRO A 1 103 ? 8.986 -17.134 -11.408 1.00 88.19 103 PRO A CA 1
ATOM 772 C C . PRO A 1 103 ? 7.881 -16.417 -12.199 1.00 88.19 103 PRO A C 1
ATOM 774 O O . PRO A 1 103 ? 8.077 -15.275 -12.605 1.00 88.19 103 PRO A O 1
ATOM 777 N N . PHE A 1 104 ? 6.729 -17.056 -12.425 1.00 87.06 104 PHE A N 1
ATOM 778 C CA . PHE A 1 104 ? 5.627 -16.496 -13.205 1.00 87.06 104 PHE A CA 1
ATOM 779 C C . PHE A 1 104 ? 4.371 -16.332 -12.354 1.00 87.06 104 PHE A C 1
ATOM 781 O O . PHE A 1 104 ? 3.909 -17.279 -11.717 1.00 87.06 104 PHE A O 1
ATOM 788 N N . VAL A 1 105 ? 3.763 -15.146 -12.414 1.00 83.94 105 VAL A N 1
ATOM 789 C CA . VAL A 1 105 ? 2.500 -14.862 -11.725 1.00 83.94 105 VAL A CA 1
ATOM 790 C C . VAL A 1 105 ? 1.357 -15.576 -12.446 1.00 83.94 105 VAL A C 1
ATOM 792 O O . VAL A 1 105 ? 1.019 -15.253 -13.585 1.00 83.94 105 VAL A O 1
ATOM 795 N N . ARG A 1 106 ? 0.747 -16.563 -11.782 1.00 84.06 106 ARG A N 1
ATOM 796 C CA . ARG A 1 106 ? -0.445 -17.249 -12.302 1.00 84.06 106 ARG A CA 1
ATOM 797 C C . ARG A 1 106 ? -1.693 -16.386 -12.120 1.00 84.06 106 ARG A C 1
ATOM 799 O O . ARG A 1 106 ? -1.889 -15.766 -11.078 1.00 84.06 106 ARG A O 1
ATOM 806 N N . ARG A 1 107 ? -2.553 -16.400 -13.137 1.00 83.94 107 ARG A N 1
ATOM 807 C CA . ARG A 1 107 ? -3.804 -15.634 -13.188 1.00 83.94 107 ARG A CA 1
ATOM 808 C C . ARG A 1 107 ? -4.842 -16.162 -12.204 1.00 83.94 107 ARG A C 1
ATOM 810 O O . ARG A 1 107 ? -4.884 -17.366 -11.948 1.00 83.94 107 ARG A O 1
ATOM 817 N N . GLY A 1 108 ? -5.670 -15.266 -11.669 1.00 78.69 108 GLY A N 1
ATOM 818 C CA . GLY A 1 108 ? -6.790 -15.625 -10.789 1.00 78.69 108 GLY A CA 1
ATOM 819 C C . GLY A 1 108 ? -6.375 -16.045 -9.377 1.00 78.69 108 GLY A C 1
ATOM 820 O O . GLY A 1 108 ? -7.220 -16.330 -8.526 1.00 78.69 108 GLY A O 1
ATOM 821 N N . LEU A 1 109 ? -5.072 -16.052 -9.078 1.00 82.62 109 LEU A N 1
ATOM 822 C CA . LEU A 1 109 ? -4.587 -16.354 -7.743 1.00 82.62 109 LEU A CA 1
ATOM 823 C C . LEU A 1 109 ? -4.859 -15.168 -6.813 1.00 82.62 109 LEU A C 1
ATOM 825 O O . LEU A 1 109 ? -4.378 -14.053 -7.027 1.00 82.62 109 LEU A O 1
ATOM 829 N N . THR A 1 110 ? -5.619 -15.437 -5.753 1.00 81.38 110 THR A N 1
ATOM 830 C CA . THR A 1 110 ? -5.910 -14.474 -4.691 1.00 81.38 110 THR A CA 1
ATOM 831 C C . THR A 1 110 ? -5.215 -14.928 -3.415 1.00 81.38 110 THR A C 1
ATOM 833 O O . THR A 1 110 ? -5.488 -16.015 -2.911 1.00 81.38 110 THR A O 1
ATOM 836 N N . LEU A 1 111 ? -4.318 -14.094 -2.897 1.00 87.69 111 LEU A N 1
ATOM 837 C CA . LEU A 1 111 ? -3.667 -14.283 -1.604 1.00 87.69 111 LEU A CA 1
ATOM 838 C C . LEU A 1 111 ? -4.019 -13.106 -0.692 1.00 87.69 111 LEU A C 1
ATOM 840 O O . LEU A 1 111 ? -4.196 -11.996 -1.202 1.00 87.69 111 LEU A O 1
ATOM 844 N N . PRO A 1 112 ? -4.130 -13.322 0.630 1.00 91.88 112 PRO A N 1
ATOM 845 C CA . PRO A 1 112 ? -4.320 -12.220 1.561 1.00 91.88 112 PRO A CA 1
ATOM 846 C C . PRO A 1 112 ? -3.103 -11.274 1.495 1.00 91.88 112 PRO A C 1
ATOM 848 O O . PRO A 1 112 ? -1.972 -11.765 1.541 1.00 91.88 112 PRO A O 1
ATOM 851 N N . PRO A 1 113 ? -3.308 -9.945 1.386 1.00 93.62 113 PRO A N 1
ATOM 852 C CA . PRO A 1 113 ? -2.216 -8.970 1.379 1.00 93.62 113 PRO A CA 1
ATOM 853 C C . PRO A 1 113 ? -1.335 -9.068 2.625 1.00 93.62 113 PRO A C 1
ATOM 855 O O . PRO A 1 113 ? -0.112 -9.102 2.532 1.00 93.62 113 PRO A O 1
ATOM 858 N N . ILE A 1 114 ? -1.978 -9.170 3.789 1.00 95.06 114 ILE A N 1
ATOM 859 C CA . ILE A 1 114 ? -1.326 -9.302 5.091 1.00 95.06 114 ILE A CA 1
ATOM 860 C C . ILE A 1 114 ? -1.578 -10.706 5.639 1.00 95.06 114 ILE A C 1
ATOM 862 O O . ILE A 1 114 ? -2.711 -11.195 5.613 1.00 95.06 114 ILE A O 1
ATOM 866 N N . ASP A 1 115 ? -0.531 -11.331 6.180 1.00 94.06 115 ASP A N 1
ATOM 867 C CA . ASP A 1 115 ? -0.623 -12.634 6.837 1.00 94.06 115 ASP A CA 1
ATOM 868 C C . ASP A 1 115 ? -1.566 -12.576 8.052 1.00 94.06 115 ASP A C 1
ATOM 870 O O . ASP A 1 115 ? -1.296 -11.903 9.048 1.00 94.06 115 ASP A O 1
ATOM 874 N N . LYS A 1 116 ? -2.687 -13.299 7.958 1.00 94.38 116 LYS A N 1
ATOM 875 C CA . LYS A 1 116 ? -3.711 -13.372 9.008 1.00 94.38 116 LYS A CA 1
ATOM 876 C C . LYS A 1 116 ? -3.339 -14.319 10.147 1.00 94.38 116 LYS A C 1
ATOM 878 O O . LYS A 1 116 ? -3.959 -14.238 11.199 1.00 94.38 116 LYS A O 1
ATOM 883 N N . GLY A 1 117 ? -2.375 -15.216 9.940 1.00 94.31 117 GLY A N 1
ATOM 884 C CA . GLY A 1 117 ? -1.914 -16.162 10.957 1.00 94.31 117 GLY A CA 1
ATOM 885 C C . GLY A 1 117 ? -0.817 -15.594 11.855 1.00 94.31 117 GLY A C 1
ATOM 886 O O . GLY A 1 117 ? -0.612 -16.089 12.964 1.00 94.31 117 GLY A O 1
ATOM 887 N N . LYS A 1 118 ? -0.119 -14.544 11.408 1.00 95.50 118 LYS A N 1
ATOM 888 C CA . LYS A 1 118 ? 0.944 -13.910 12.185 1.00 95.50 118 LYS A CA 1
ATOM 889 C C . LYS A 1 118 ? 0.375 -13.155 13.386 1.00 95.50 118 LYS A C 1
ATOM 891 O O . LYS A 1 118 ? -0.509 -12.308 13.245 1.00 95.50 118 LYS A O 1
ATOM 896 N N . LYS A 1 119 ? 0.938 -13.441 14.562 1.00 97.25 119 LYS A N 1
ATOM 897 C CA . LYS A 1 119 ? 0.661 -12.707 15.797 1.00 97.25 119 LYS A CA 1
ATOM 898 C C . LYS A 1 119 ? 1.581 -11.502 15.945 1.00 97.25 119 LYS A C 1
ATOM 900 O O . LYS A 1 119 ? 2.756 -11.548 15.577 1.00 97.25 119 LYS A O 1
ATOM 905 N N . TRP A 1 120 ? 1.022 -10.447 16.508 1.00 97.75 120 TRP A N 1
ATOM 906 C CA . TRP A 1 120 ? 1.665 -9.180 16.787 1.00 97.75 120 TRP A CA 1
ATOM 907 C C . TRP A 1 120 ? 1.409 -8.793 18.235 1.00 97.75 120 TRP A C 1
ATOM 909 O O . TRP A 1 120 ? 0.278 -8.887 18.711 1.00 97.75 120 TRP A O 1
ATOM 919 N N . HIS A 1 121 ? 2.456 -8.315 18.897 1.00 98.06 121 HIS A N 1
ATOM 920 C CA . HIS A 1 121 ? 2.363 -7.806 20.254 1.00 98.06 121 HIS A CA 1
ATOM 921 C C . HIS A 1 121 ? 1.708 -6.419 20.241 1.00 98.06 121 HIS A C 1
ATOM 923 O O . HIS A 1 121 ? 2.303 -5.449 19.754 1.00 98.06 121 HIS A O 1
ATOM 929 N N . PHE A 1 122 ? 0.462 -6.346 20.703 1.00 98.38 122 PHE A N 1
ATOM 930 C CA . PHE A 1 122 ? -0.350 -5.136 20.740 1.00 98.38 122 PHE A CA 1
ATOM 931 C C . PHE A 1 122 ? -0.377 -4.555 22.148 1.00 98.38 122 PHE A C 1
ATOM 933 O O . PHE A 1 122 ? -0.809 -5.214 23.091 1.00 98.38 122 PHE A O 1
ATOM 940 N N . VAL A 1 123 ? 0.005 -3.284 22.253 1.00 98.06 123 VAL A N 1
ATOM 941 C CA . VAL A 1 123 ? -0.003 -2.539 23.511 1.00 98.06 123 VAL A CA 1
ATOM 942 C C . VAL A 1 123 ? -1.115 -1.481 23.455 1.00 98.06 123 VAL A C 1
ATOM 944 O O . VAL A 1 123 ? -0.993 -0.505 22.697 1.00 98.06 123 VAL A O 1
ATOM 947 N N . PRO A 1 124 ? -2.209 -1.635 24.226 1.00 97.12 124 PRO A N 1
ATOM 948 C CA . PRO A 1 124 ? -3.301 -0.668 24.254 1.00 97.12 124 PRO A CA 1
ATOM 949 C C . PRO A 1 124 ? -2.858 0.649 24.909 1.00 97.12 124 PRO A C 1
ATOM 951 O O . PRO A 1 124 ? -2.197 0.662 25.946 1.00 97.12 124 PRO A O 1
ATOM 954 N N . THR A 1 125 ? -3.250 1.784 24.328 1.00 95.69 125 THR A N 1
ATOM 955 C CA . THR A 1 125 ? -2.945 3.127 24.867 1.00 95.69 125 THR A CA 1
ATOM 956 C C . THR A 1 125 ? -4.163 3.817 25.469 1.00 95.69 125 THR A C 1
ATOM 958 O O . THR A 1 125 ? -4.022 4.822 26.166 1.00 95.69 125 THR A O 1
ATOM 961 N N . ILE A 1 126 ? -5.363 3.299 25.202 1.00 93.81 126 ILE A N 1
ATOM 962 C CA . ILE A 1 126 ? -6.625 3.886 25.645 1.00 93.81 126 ILE A CA 1
ATOM 963 C C . ILE A 1 126 ? -7.315 3.013 26.695 1.00 93.81 126 ILE A C 1
ATOM 965 O O . ILE A 1 126 ? -7.151 1.797 26.730 1.00 93.81 126 ILE A O 1
ATOM 969 N N . LYS A 1 127 ? -8.102 3.644 27.571 1.00 88.81 127 LYS A N 1
ATOM 970 C CA . LYS A 1 127 ? -8.863 2.961 28.624 1.00 88.81 127 LYS A CA 1
ATOM 971 C C . LYS A 1 127 ? -10.309 2.718 28.194 1.00 88.81 127 LYS A C 1
ATOM 973 O O . LYS A 1 127 ? -10.856 3.445 27.363 1.00 88.81 127 LYS A O 1
ATOM 978 N N . LYS A 1 128 ? -10.950 1.734 28.833 1.00 89.94 128 LYS A N 1
ATOM 979 C CA . LYS A 1 128 ? -12.401 1.517 28.733 1.00 89.94 128 LYS A CA 1
ATOM 980 C C . LYS A 1 128 ? -13.148 2.820 29.029 1.00 89.94 128 LYS A C 1
ATOM 982 O O . LYS A 1 128 ? -12.714 3.610 29.865 1.00 89.94 128 LYS A O 1
ATOM 987 N N . GLN A 1 129 ? -14.280 3.012 28.360 1.00 90.94 129 GLN A N 1
ATOM 988 C CA . GLN A 1 129 ? -15.144 4.190 28.440 1.00 90.94 129 GLN A CA 1
ATOM 989 C C . GLN A 1 129 ? -14.595 5.498 27.848 1.00 90.94 129 GLN A C 1
ATOM 991 O O . GLN A 1 129 ? -15.270 6.523 27.950 1.00 90.94 129 GLN A O 1
ATOM 996 N N . ALA A 1 130 ? -13.431 5.494 27.200 1.00 92.75 130 ALA A N 1
ATOM 997 C CA . ALA A 1 130 ? -12.957 6.677 26.493 1.00 92.75 130 ALA A CA 1
ATOM 998 C C . ALA A 1 130 ? -13.812 6.968 25.248 1.00 92.75 130 ALA A C 1
ATOM 1000 O O . ALA A 1 130 ? -14.163 6.054 24.497 1.00 92.75 130 ALA A O 1
ATOM 1001 N N . THR A 1 131 ? -14.126 8.244 25.025 1.00 95.06 131 THR A N 1
ATOM 1002 C CA . THR A 1 131 ? -14.746 8.712 23.780 1.00 95.06 131 THR A CA 1
ATOM 1003 C C . THR A 1 131 ? -13.661 8.921 22.737 1.00 95.06 131 THR A C 1
ATOM 1005 O O . THR A 1 131 ? -12.671 9.599 23.009 1.00 95.06 131 THR A O 1
ATOM 1008 N N . VAL A 1 132 ? -13.858 8.357 21.550 1.00 95.31 132 VAL A N 1
ATOM 1009 C CA . VAL A 1 132 ? -12.895 8.407 20.449 1.00 95.31 132 VAL A CA 1
ATOM 1010 C C . VAL A 1 132 ? -13.534 8.903 19.165 1.00 95.31 132 VAL A C 1
ATOM 1012 O O . VAL A 1 132 ? -14.733 8.742 18.911 1.00 95.31 132 VAL A O 1
ATOM 1015 N N . THR A 1 133 ? -12.692 9.498 18.336 1.00 94.19 133 THR A N 1
ATOM 1016 C CA . THR A 1 133 ? -13.018 10.029 17.021 1.00 94.19 133 THR A CA 1
ATOM 1017 C C . THR A 1 133 ? -12.134 9.389 15.947 1.00 94.19 133 THR A C 1
ATOM 1019 O O . THR A 1 133 ? -11.115 8.766 16.261 1.00 94.19 133 THR A O 1
ATOM 1022 N N . PRO A 1 134 ? -12.508 9.519 14.664 1.00 93.62 134 PRO A N 1
ATOM 1023 C CA . PRO A 1 134 ? -11.715 9.011 13.556 1.00 93.62 134 PRO A CA 1
ATOM 1024 C C . PRO A 1 134 ? -10.238 9.417 13.616 1.00 93.62 134 PRO A C 1
ATOM 1026 O O . PRO A 1 134 ? -9.909 10.602 13.713 1.00 93.62 134 PRO A O 1
ATOM 1029 N N . GLY A 1 135 ? -9.343 8.436 13.494 1.00 93.19 135 GLY A N 1
ATOM 1030 C CA . GLY A 1 135 ? -7.894 8.647 13.530 1.00 93.19 135 GLY A CA 1
ATOM 1031 C C . GLY A 1 135 ? -7.276 8.722 14.928 1.00 93.19 135 GLY A C 1
ATOM 1032 O O . GLY A 1 135 ? -6.052 8.819 15.020 1.00 93.19 135 GLY A O 1
ATOM 1033 N N . ASP A 1 136 ? -8.067 8.648 16.002 1.00 95.00 136 ASP A N 1
ATOM 1034 C CA . ASP A 1 136 ? -7.519 8.529 17.355 1.00 95.00 136 ASP A CA 1
ATOM 1035 C C . ASP A 1 136 ? -6.829 7.170 17.542 1.00 95.00 136 ASP A C 1
ATOM 1037 O O . ASP A 1 136 ? -7.247 6.155 16.982 1.00 95.00 136 ASP A O 1
ATOM 1041 N N . ILE A 1 137 ? -5.748 7.158 18.322 1.00 96.44 137 ILE A N 1
ATOM 1042 C CA . ILE A 1 137 ? -4.900 5.981 18.537 1.00 96.44 137 ILE A CA 1
ATOM 1043 C C . ILE A 1 137 ? -5.464 5.149 19.692 1.00 96.44 137 ILE A C 1
ATOM 1045 O O . ILE A 1 137 ? -5.640 5.658 20.801 1.00 96.44 137 ILE A O 1
ATOM 1049 N N . ILE A 1 138 ? -5.703 3.860 19.445 1.00 96.31 138 ILE A N 1
ATOM 1050 C CA . ILE A 1 138 ? -6.177 2.906 20.464 1.00 96.31 138 ILE A CA 1
ATOM 1051 C C . ILE A 1 138 ? -5.057 2.049 21.050 1.00 96.31 138 ILE A C 1
ATOM 1053 O O . ILE A 1 138 ? -5.187 1.529 22.157 1.00 96.31 138 ILE A O 1
ATOM 1057 N N . GLY A 1 139 ? -3.953 1.917 20.326 1.00 97.06 139 GLY A N 1
ATOM 1058 C CA . GLY A 1 139 ? -2.776 1.187 20.762 1.00 97.06 139 GLY A CA 1
ATOM 1059 C C . GLY A 1 139 ? -1.711 1.181 19.683 1.00 97.06 139 GLY A C 1
ATOM 1060 O O . GLY A 1 139 ? -1.840 1.853 18.657 1.00 97.06 139 GLY A O 1
ATOM 1061 N N . HIS A 1 140 ? -0.656 0.412 19.901 1.00 97.81 140 HIS A N 1
ATOM 1062 C CA . HIS A 1 140 ? 0.447 0.324 18.958 1.00 97.81 140 HIS A CA 1
ATOM 1063 C C . HIS A 1 140 ? 1.036 -1.081 18.888 1.00 97.81 140 HIS A C 1
ATOM 1065 O O . HIS A 1 140 ? 0.909 -1.878 19.813 1.00 97.81 140 HIS A O 1
ATOM 1071 N N . VAL A 1 141 ? 1.694 -1.357 17.765 1.00 97.69 141 VAL A N 1
ATOM 1072 C CA . VAL A 1 141 ? 2.413 -2.602 17.490 1.00 97.69 141 VAL A CA 1
ATOM 1073 C C . VAL A 1 141 ? 3.815 -2.250 17.030 1.00 97.69 141 VAL A C 1
ATOM 1075 O O . VAL A 1 141 ? 3.996 -1.463 16.098 1.00 97.69 141 VAL A O 1
ATOM 1078 N N . LYS A 1 142 ? 4.827 -2.858 17.644 1.00 96.31 142 LYS A N 1
ATOM 1079 C CA . LYS A 1 142 ? 6.200 -2.763 17.148 1.00 96.31 142 LYS A CA 1
ATOM 1080 C C . LYS A 1 142 ? 6.382 -3.736 15.981 1.00 96.31 142 LYS A C 1
ATOM 1082 O O . LYS A 1 142 ? 6.589 -4.926 16.186 1.00 96.31 142 LYS A O 1
ATOM 1087 N N . GLU A 1 143 ? 6.257 -3.234 14.754 1.00 93.31 143 GLU A N 1
ATOM 1088 C CA . GLU A 1 143 ? 6.287 -4.064 13.543 1.00 93.31 143 GLU A CA 1
ATOM 1089 C C . GLU A 1 143 ? 7.715 -4.486 13.172 1.00 93.31 143 GLU A C 1
ATOM 1091 O O . GLU A 1 143 ? 7.948 -5.626 12.768 1.00 93.31 143 GLU A O 1
ATOM 1096 N N . THR A 1 144 ? 8.682 -3.578 13.331 1.00 91.88 144 THR A N 1
ATOM 1097 C CA . THR A 1 144 ? 10.113 -3.857 13.136 1.00 91.88 144 THR A CA 1
ATOM 1098 C C . THR A 1 144 ? 10.931 -3.315 14.307 1.00 91.88 144 THR A C 1
ATOM 1100 O O . THR A 1 144 ? 10.408 -2.663 15.211 1.00 91.88 144 THR A O 1
ATOM 1103 N N . SER A 1 145 ? 12.246 -3.548 14.310 1.00 89.50 145 SER A N 1
ATOM 1104 C CA . SER A 1 145 ? 13.141 -2.962 15.317 1.00 89.50 145 SER A CA 1
ATOM 1105 C C . SER A 1 145 ? 13.092 -1.427 15.346 1.00 89.50 145 SER A C 1
ATOM 1107 O O . SER A 1 145 ? 13.310 -0.852 16.413 1.00 89.50 145 SER A O 1
ATOM 1109 N N . LEU A 1 146 ? 12.770 -0.790 14.212 1.00 90.50 146 LEU A N 1
ATOM 1110 C CA . LEU A 1 146 ? 12.763 0.664 14.022 1.00 90.50 146 LEU A CA 1
ATOM 1111 C C . LEU A 1 146 ? 11.357 1.273 13.919 1.00 90.50 146 LEU A C 1
ATOM 1113 O O . LEU A 1 146 ? 11.188 2.453 14.214 1.00 90.50 146 LEU A O 1
ATOM 1117 N N . ILE A 1 147 ? 10.360 0.504 13.472 1.00 91.88 147 ILE A N 1
ATOM 1118 C CA . ILE A 1 147 ? 9.030 1.023 13.135 1.00 91.88 147 ILE A CA 1
ATOM 1119 C C . ILE A 1 147 ? 7.993 0.498 14.125 1.00 91.88 147 ILE A C 1
ATOM 1121 O O . ILE A 1 147 ? 7.753 -0.706 14.227 1.00 91.88 147 ILE A O 1
ATOM 1125 N N . THR A 1 148 ? 7.333 1.438 14.799 1.00 95.81 148 THR A N 1
ATOM 1126 C CA . THR A 1 148 ? 6.145 1.198 15.619 1.00 95.81 148 THR A CA 1
ATOM 1127 C C . THR A 1 148 ? 4.922 1.721 14.880 1.00 95.81 148 THR A C 1
ATOM 1129 O O . THR A 1 148 ? 4.801 2.923 14.635 1.00 95.81 148 THR A O 1
ATOM 1132 N N . GLN A 1 149 ? 4.005 0.825 14.531 1.00 96.38 149 GLN A N 1
ATOM 1133 C CA . GLN A 1 149 ? 2.734 1.181 13.921 1.00 96.38 149 GLN A CA 1
ATOM 1134 C C . GLN A 1 149 ? 1.718 1.610 14.978 1.00 96.38 149 GLN A C 1
ATOM 1136 O O . GLN A 1 149 ? 1.526 0.933 15.986 1.00 96.38 149 GLN A O 1
ATOM 1141 N N . GLN A 1 150 ? 1.033 2.719 14.709 1.00 96.94 150 GLN A N 1
ATOM 1142 C CA . GLN A 1 150 ? -0.088 3.192 15.515 1.00 96.94 150 GLN A CA 1
ATOM 1143 C C . GLN A 1 150 ? -1.388 2.586 14.985 1.00 96.94 150 GLN A C 1
ATOM 1145 O O . GLN A 1 150 ? -1.720 2.753 13.808 1.00 96.94 150 GLN A O 1
ATOM 1150 N N . ILE A 1 151 ? -2.131 1.908 15.855 1.00 97.12 151 ILE A N 1
ATOM 1151 C CA . ILE A 1 151 ? -3.448 1.360 15.540 1.00 97.12 151 ILE A CA 1
ATOM 1152 C C . ILE A 1 151 ? -4.485 2.438 15.838 1.00 97.12 151 ILE A C 1
ATOM 1154 O O . ILE A 1 151 ? -4.571 2.942 16.958 1.00 97.12 151 ILE A O 1
ATOM 1158 N N . MET A 1 152 ? -5.250 2.814 14.816 1.00 95.44 152 MET A N 1
ATOM 1159 C CA . MET A 1 152 ? -6.145 3.970 14.848 1.00 95.44 152 MET A CA 1
ATOM 1160 C C . MET A 1 152 ? -7.601 3.580 14.608 1.00 95.44 152 MET A C 1
ATOM 1162 O O . MET A 1 152 ? -7.886 2.625 13.880 1.00 95.44 152 MET A O 1
ATOM 1166 N N . ILE A 1 153 ? -8.514 4.390 15.144 1.00 94.69 153 ILE A N 1
ATOM 1167 C CA . ILE A 1 153 ? -9.944 4.307 14.851 1.00 94.69 153 ILE A CA 1
ATOM 1168 C C . ILE A 1 153 ? -10.201 4.575 13.354 1.00 94.69 153 ILE A C 1
ATOM 1170 O O . ILE A 1 153 ? -9.697 5.568 12.811 1.00 94.69 153 ILE A O 1
ATOM 1174 N N . PRO A 1 154 ? -10.997 3.726 12.676 1.00 91.44 154 PRO A N 1
ATOM 1175 C CA . PRO A 1 154 ? -11.389 3.913 11.278 1.00 91.44 154 PRO A CA 1
ATOM 1176 C C . PRO A 1 154 ? -12.078 5.266 11.003 1.00 91.44 154 PRO A C 1
ATOM 1178 O O . PRO A 1 154 ? -12.708 5.839 11.888 1.00 91.44 154 PRO A O 1
ATOM 1181 N N . PRO A 1 155 ? -12.035 5.777 9.757 1.00 83.12 155 PRO A N 1
ATOM 1182 C CA . PRO A 1 155 ? -12.499 7.126 9.395 1.00 83.12 155 PRO A CA 1
ATOM 1183 C C . PRO A 1 155 ? -13.982 7.395 9.688 1.00 83.12 155 PRO A C 1
ATOM 1185 O O . PRO A 1 155 ? -14.373 8.535 9.909 1.00 83.12 155 PRO A O 1
ATOM 1188 N N . ASN A 1 156 ? -14.805 6.347 9.632 1.00 84.00 156 ASN A N 1
ATOM 1189 C CA . ASN A 1 156 ? -16.263 6.433 9.680 1.00 84.00 156 ASN A CA 1
ATOM 1190 C C . ASN A 1 156 ? -16.815 5.987 11.037 1.00 84.00 156 ASN A C 1
ATOM 1192 O O . ASN A 1 156 ? -18.020 5.795 11.169 1.00 84.00 156 ASN A O 1
ATOM 1196 N N . LEU A 1 157 ? -15.936 5.768 12.018 1.00 90.38 157 LEU A N 1
ATOM 1197 C CA . LEU A 1 157 ? -16.303 5.287 13.337 1.00 90.38 157 LEU A CA 1
ATOM 1198 C C . LEU A 1 157 ? -15.979 6.350 14.384 1.00 90.38 157 LEU A C 1
ATOM 1200 O O . LEU A 1 157 ? -14.870 6.869 14.468 1.00 90.38 157 LEU A O 1
ATOM 1204 N N . SER A 1 158 ? -16.977 6.658 15.195 1.00 93.44 158 SER A N 1
ATOM 1205 C CA . SER A 1 158 ? -16.860 7.458 16.405 1.00 93.44 158 SER A CA 1
ATOM 1206 C C . SER A 1 158 ? -17.779 6.858 17.456 1.00 93.44 158 SER A C 1
ATOM 1208 O O . SER A 1 158 ? -18.753 6.169 17.125 1.00 93.44 158 SER A O 1
ATOM 1210 N N . GLY A 1 159 ? -17.446 7.078 18.722 1.00 94.19 159 GLY A N 1
ATOM 1211 C CA . GLY A 1 159 ? -18.201 6.473 19.806 1.00 94.19 159 GLY A CA 1
ATOM 1212 C C . GLY A 1 159 ? -17.399 6.322 21.083 1.00 94.19 159 GLY A C 1
ATOM 1213 O O . GLY A 1 159 ? -16.382 6.992 21.286 1.00 94.19 159 GLY A O 1
ATOM 1214 N N . LYS A 1 160 ? -17.869 5.424 21.944 1.00 96.00 160 LYS A N 1
ATOM 1215 C CA . LYS A 1 160 ? -17.261 5.134 23.242 1.00 96.00 160 LYS A CA 1
ATOM 1216 C C . LYS A 1 160 ? -16.682 3.723 23.245 1.00 96.00 160 LYS A C 1
ATOM 1218 O O . LYS A 1 160 ? -17.357 2.779 22.853 1.00 96.00 160 LYS A O 1
ATOM 1223 N N . ILE A 1 161 ? -15.443 3.568 23.704 1.00 96.19 161 ILE A N 1
ATOM 1224 C CA . ILE A 1 161 ? -14.813 2.247 23.829 1.00 96.19 161 ILE A CA 1
ATOM 1225 C C . ILE A 1 161 ? -15.524 1.452 24.930 1.00 96.19 161 ILE A C 1
ATOM 1227 O O . ILE A 1 161 ? -15.500 1.852 26.100 1.00 96.19 161 ILE A O 1
ATOM 1231 N N . THR A 1 162 ? -16.136 0.324 24.576 1.00 94.94 162 THR A N 1
ATOM 1232 C CA . THR A 1 162 ? -16.803 -0.584 25.526 1.00 94.94 162 THR A CA 1
ATOM 1233 C C . THR A 1 162 ? -15.801 -1.563 26.123 1.00 94.94 162 THR A C 1
ATOM 1235 O O . THR A 1 162 ? -15.719 -1.713 27.346 1.00 94.94 162 THR A O 1
ATOM 1238 N N . SER A 1 163 ? -14.966 -2.154 25.274 1.00 95.12 163 SER A N 1
ATOM 1239 C CA . SER A 1 163 ? -13.879 -3.043 25.667 1.00 95.12 163 SER A CA 1
ATOM 1240 C C . SER A 1 163 ? -12.634 -2.808 24.829 1.00 95.12 163 SER A C 1
ATOM 1242 O O . SER A 1 163 ? -12.699 -2.425 23.666 1.00 95.12 163 SER A O 1
ATOM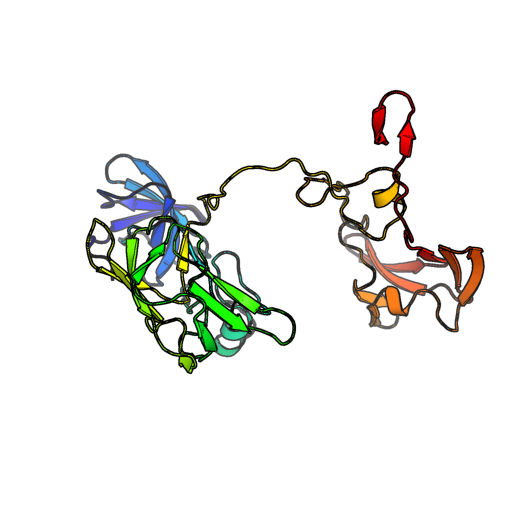 1244 N N . ILE A 1 164 ? -11.489 -3.078 25.438 1.00 96.44 164 ILE A N 1
ATOM 1245 C CA . ILE A 1 164 ? -10.192 -3.162 24.780 1.00 96.44 164 ILE A CA 1
ATOM 1246 C C . ILE A 1 164 ? -9.466 -4.350 25.398 1.00 96.44 164 ILE A C 1
ATOM 1248 O O . ILE A 1 164 ? -9.652 -4.614 26.592 1.00 96.44 164 ILE A O 1
ATOM 1252 N N . VAL A 1 165 ? -8.738 -5.095 24.574 1.00 96.50 165 VAL A N 1
ATOM 1253 C CA . VAL A 1 165 ? -7.945 -6.238 25.032 1.00 96.50 165 VAL A CA 1
ATOM 1254 C C . VAL A 1 165 ? -6.758 -5.766 25.870 1.00 96.50 165 VAL A C 1
ATOM 1256 O O . VAL A 1 165 ? -6.328 -4.616 25.756 1.00 96.50 165 VAL A O 1
ATOM 1259 N N . ASP A 1 166 ? -6.247 -6.652 26.719 1.00 96.50 166 ASP A N 1
ATOM 1260 C CA . ASP A 1 166 ? -5.026 -6.394 27.476 1.00 96.50 166 ASP A CA 1
ATOM 1261 C C . ASP A 1 166 ? -3.791 -6.489 26.569 1.00 96.50 166 ASP A C 1
ATOM 1263 O O . ASP A 1 166 ? -3.858 -6.986 25.442 1.00 96.50 166 ASP A O 1
ATOM 1267 N N . ASP A 1 167 ? -2.656 -6.016 27.076 1.00 97.56 167 ASP A N 1
ATOM 1268 C CA . ASP A 1 167 ? -1.355 -6.177 26.427 1.00 97.56 167 ASP A CA 1
ATOM 1269 C C . ASP A 1 167 ? -1.070 -7.664 26.132 1.00 97.56 167 ASP A C 1
ATOM 1271 O O . ASP A 1 167 ? -1.180 -8.515 27.021 1.00 97.56 167 ASP A O 1
ATOM 1275 N N . GLY A 1 168 ? -0.756 -7.992 24.876 1.00 97.50 168 GLY A N 1
ATOM 1276 C CA . GLY A 1 168 ? -0.540 -9.374 24.461 1.00 97.50 168 GLY A CA 1
ATOM 1277 C C . GLY A 1 168 ? -0.399 -9.583 22.955 1.00 97.50 168 GLY A C 1
ATOM 1278 O O . GLY A 1 168 ? -0.340 -8.641 22.166 1.00 97.50 168 GLY A O 1
ATOM 1279 N N . ASP A 1 169 ? -0.338 -10.855 22.559 1.00 98.19 169 ASP A N 1
ATOM 1280 C CA . ASP A 1 169 ? -0.118 -11.272 21.174 1.00 98.19 169 ASP A CA 1
ATOM 1281 C C . ASP A 1 169 ? -1.425 -11.634 20.463 1.00 98.19 169 ASP A C 1
ATOM 1283 O O . ASP A 1 169 ? -2.041 -12.667 20.749 1.00 98.19 169 ASP A O 1
ATOM 1287 N N . TYR A 1 170 ? -1.782 -10.833 19.460 1.00 97.75 170 TYR A N 1
ATOM 1288 C CA . TYR A 1 170 ? -3.012 -10.976 18.682 1.00 97.75 170 TYR A CA 1
ATOM 1289 C C . TYR A 1 170 ? -2.715 -11.005 17.185 1.00 97.75 170 TYR A C 1
ATOM 1291 O O . TYR A 1 170 ? -1.742 -10.430 16.699 1.00 97.75 170 TYR A O 1
ATOM 1299 N N . THR A 1 171 ? -3.560 -11.672 16.420 1.00 97.62 171 THR A N 1
ATOM 1300 C CA . THR A 1 171 ? -3.536 -11.628 14.958 1.00 97.62 171 THR A CA 1
ATOM 1301 C C . THR A 1 171 ? -4.275 -10.397 14.445 1.00 97.62 171 THR A C 1
ATOM 1303 O O . THR A 1 171 ? -5.137 -9.825 15.109 1.00 97.62 171 THR A O 1
ATOM 1306 N N . VAL A 1 172 ? -3.992 -9.999 13.206 1.00 96.00 172 VAL A N 1
ATOM 1307 C CA . VAL A 1 172 ? -4.692 -8.871 12.564 1.00 96.00 172 VAL A CA 1
ATOM 1308 C C . VAL A 1 172 ? -6.181 -9.144 12.293 1.00 96.00 172 VAL A C 1
ATOM 1310 O O . VAL A 1 172 ? -6.914 -8.214 11.961 1.00 96.00 172 VAL A O 1
ATOM 1313 N N . GLY A 1 173 ? -6.617 -10.405 12.393 1.00 95.00 173 GLY A N 1
ATOM 1314 C CA . GLY A 1 173 ? -8.012 -10.823 12.241 1.00 95.00 173 GLY A CA 1
ATOM 1315 C C . GLY A 1 173 ? -8.784 -10.939 13.558 1.00 95.00 173 GLY A C 1
ATOM 1316 O O . GLY A 1 173 ? -10.003 -11.093 13.519 1.00 95.00 173 GLY A O 1
ATOM 1317 N N . GLU A 1 174 ? -8.109 -10.860 14.705 1.00 96.31 174 GLU A N 1
ATOM 1318 C CA . GLU A 1 174 ? -8.748 -10.882 16.022 1.00 96.31 174 GLU A CA 1
ATOM 1319 C C . GLU A 1 174 ? -9.185 -9.463 16.432 1.00 96.31 174 GLU A C 1
ATOM 1321 O O . GLU A 1 174 ? -8.449 -8.496 16.197 1.00 96.31 174 GLU A O 1
ATOM 1326 N N . PRO A 1 175 ? -10.383 -9.301 17.025 1.00 96.75 175 PRO A N 1
ATOM 1327 C CA . PRO A 1 175 ? -10.824 -8.008 17.524 1.00 96.75 175 PRO A CA 1
ATOM 1328 C C . PRO A 1 175 ? -9.978 -7.595 18.735 1.00 96.75 175 PRO A C 1
ATOM 1330 O O . PRO A 1 175 ? -9.861 -8.335 19.708 1.00 96.75 175 PRO A O 1
ATOM 1333 N N . VAL A 1 176 ? -9.413 -6.388 18.688 1.00 96.69 176 VAL A N 1
ATOM 1334 C CA . VAL A 1 176 ? -8.620 -5.790 19.780 1.00 96.69 176 VAL A CA 1
ATOM 1335 C C . VAL A 1 176 ? -9.447 -4.853 20.662 1.00 96.69 176 VAL A C 1
ATOM 1337 O O . VAL A 1 176 ? -8.977 -4.363 21.687 1.00 96.69 176 VAL A O 1
ATOM 1340 N N . GLY A 1 177 ? -10.699 -4.602 20.294 1.00 95.19 177 GLY A N 1
ATOM 1341 C CA . GLY A 1 177 ? -11.630 -3.834 21.105 1.00 95.19 177 GLY A CA 1
ATOM 1342 C C . GLY A 1 177 ? -13.022 -3.785 20.499 1.00 95.19 177 GLY A C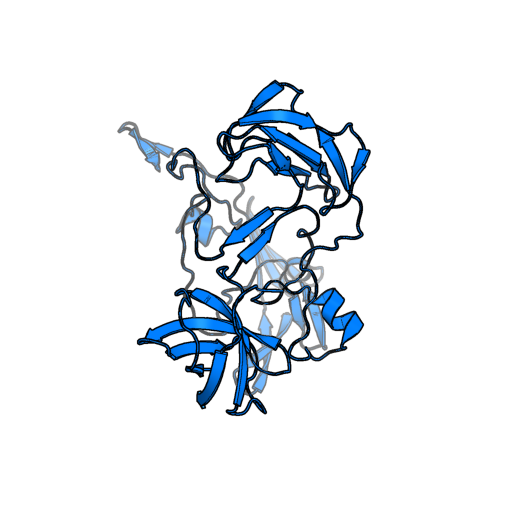 1
ATOM 1343 O O . GLY A 1 177 ? -13.270 -4.332 19.428 1.00 95.19 177 GLY A O 1
ATOM 1344 N N . GLU A 1 178 ? -13.920 -3.094 21.184 1.00 96.19 178 GLU A N 1
ATOM 1345 C CA . GLU A 1 178 ? -15.273 -2.808 20.721 1.00 96.19 178 GLU A CA 1
ATOM 1346 C C . GLU A 1 178 ? -15.597 -1.330 20.944 1.00 96.19 178 GLU A C 1
ATOM 1348 O O . GLU A 1 178 ? -15.169 -0.703 21.923 1.00 96.19 178 GLU A O 1
ATOM 1353 N N . LEU A 1 179 ? -16.351 -0.776 20.002 1.00 95.44 179 LEU A N 1
ATOM 1354 C CA . LEU A 1 179 ? -16.788 0.608 19.987 1.00 95.44 179 LEU A CA 1
ATOM 1355 C C . LEU A 1 179 ? -18.314 0.655 19.966 1.00 95.44 179 LEU A C 1
ATOM 1357 O O . LEU A 1 179 ? -18.933 0.161 19.027 1.00 95.44 179 LEU A O 1
ATOM 1361 N N . ASP A 1 180 ? -18.908 1.323 20.948 1.00 95.38 180 ASP A N 1
ATOM 1362 C CA . ASP A 1 180 ? -20.321 1.689 20.919 1.00 95.38 180 ASP A CA 1
ATOM 1363 C C . ASP A 1 180 ? -20.498 2.944 20.061 1.00 95.38 180 ASP A C 1
ATOM 1365 O O . ASP A 1 180 ? -20.127 4.054 20.464 1.00 95.38 180 ASP A O 1
ATOM 1369 N N . SER A 1 181 ? -20.987 2.741 18.840 1.00 92.19 181 SER A N 1
ATOM 1370 C CA . SER A 1 181 ? -21.234 3.783 17.846 1.00 92.19 181 SER A CA 1
ATOM 1371 C C . SER A 1 181 ? -22.738 4.081 17.763 1.00 92.19 181 SER A C 1
ATOM 1373 O O . SER A 1 181 ? -23.545 3.223 18.117 1.00 92.19 181 SER A O 1
ATOM 1375 N N . PRO A 1 182 ? -23.180 5.240 17.231 1.00 87.88 182 PRO A N 1
ATOM 1376 C CA . PRO A 1 182 ? -24.612 5.539 17.096 1.00 87.88 182 PRO A CA 1
ATOM 1377 C C . PRO A 1 182 ? -25.423 4.493 16.310 1.00 87.88 182 PRO A C 1
ATOM 1379 O O . PRO A 1 182 ? -26.635 4.406 16.475 1.00 87.88 182 PRO A O 1
ATOM 1382 N N . ASN A 1 183 ? -24.755 3.695 15.470 1.00 87.44 183 ASN A N 1
ATOM 1383 C CA . ASN A 1 183 ? -25.361 2.633 14.662 1.00 87.44 183 ASN A CA 1
ATOM 1384 C C . ASN A 1 183 ? -25.265 1.234 15.310 1.00 87.44 183 ASN A C 1
ATOM 1386 O O . ASN A 1 183 ? -25.608 0.245 14.662 1.00 87.44 183 ASN A O 1
ATOM 1390 N N . GLY A 1 184 ? -24.788 1.140 16.556 1.00 91.00 184 GLY A N 1
ATOM 1391 C CA . GLY A 1 184 ? -24.593 -0.105 17.303 1.00 91.00 184 GLY A CA 1
ATOM 1392 C C . GLY A 1 184 ? -23.129 -0.394 17.653 1.00 91.00 184 GLY A C 1
ATOM 1393 O O . GLY A 1 184 ? -22.220 0.355 17.286 1.00 91.00 184 GLY A O 1
ATOM 1394 N N . SER A 1 185 ? -22.909 -1.506 18.365 1.00 93.69 185 SER A N 1
ATOM 1395 C CA . SER A 1 185 ? -21.566 -1.973 18.735 1.00 93.69 185 SER A CA 1
ATOM 1396 C C . SER A 1 185 ? -20.808 -2.498 17.513 1.00 93.69 185 SER A C 1
ATOM 1398 O O . SER A 1 185 ? -21.338 -3.303 16.742 1.00 93.69 185 SER A O 1
ATOM 1400 N N . VAL A 1 186 ? -19.566 -2.044 17.338 1.00 94.94 186 VAL A N 1
ATOM 1401 C CA . VAL A 1 186 ? -18.688 -2.403 16.220 1.0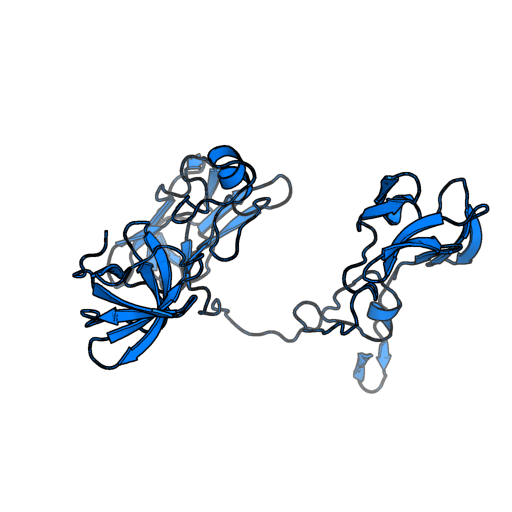0 94.94 186 VAL A CA 1
ATOM 1402 C C . VAL A 1 186 ? -17.347 -2.921 16.755 1.00 94.94 186 VAL A C 1
ATOM 1404 O O . VAL A 1 186 ? -16.693 -2.214 17.528 1.00 94.94 186 VAL A O 1
ATOM 1407 N N . PRO A 1 187 ? -16.885 -4.115 16.336 1.00 95.94 187 PRO A N 1
ATOM 1408 C CA . PRO A 1 187 ? -15.561 -4.610 16.699 1.00 95.94 187 PRO A CA 1
ATOM 1409 C C . PRO A 1 187 ? -14.448 -3.805 16.012 1.00 95.94 187 PRO A C 1
ATOM 1411 O O . PRO A 1 187 ? -14.548 -3.434 14.839 1.00 95.94 187 PRO A O 1
ATOM 1414 N N . LEU A 1 188 ? -13.366 -3.564 16.746 1.00 95.69 188 LEU A N 1
ATOM 1415 C CA . LEU A 1 188 ? -12.158 -2.885 16.286 1.00 95.69 188 LEU A CA 1
ATOM 1416 C C . LEU A 1 188 ? -11.050 -3.905 16.031 1.00 95.69 188 LEU A C 1
ATOM 1418 O O . LEU A 1 188 ? -10.808 -4.787 16.851 1.00 95.69 188 LEU A O 1
ATOM 1422 N N . PHE A 1 189 ? -10.331 -3.738 14.926 1.00 96.69 189 PHE A N 1
ATOM 1423 C CA . PHE A 1 189 ? -9.234 -4.612 14.513 1.00 96.69 189 PHE A CA 1
ATOM 1424 C C . PHE A 1 189 ? -7.953 -3.801 14.311 1.00 96.69 189 PHE A C 1
ATOM 1426 O O . PHE A 1 189 ? -7.996 -2.595 14.062 1.00 96.69 189 PHE A O 1
ATOM 1433 N N . MET A 1 190 ? -6.799 -4.474 14.353 1.00 96.31 190 MET A N 1
ATOM 1434 C CA . MET A 1 190 ? -5.529 -3.868 13.919 1.00 96.31 190 MET A CA 1
ATOM 1435 C C . MET A 1 190 ? -5.485 -3.624 12.404 1.00 96.31 190 MET A C 1
ATOM 1437 O O . MET A 1 190 ? -4.711 -2.799 11.920 1.00 96.31 190 MET A O 1
ATOM 1441 N N . LEU A 1 191 ? -6.313 -4.361 11.664 1.00 95.25 191 LEU A N 1
ATOM 1442 C CA . LEU A 1 191 ? -6.459 -4.293 10.222 1.00 95.25 191 LEU A CA 1
ATOM 1443 C C . LEU A 1 191 ? -7.613 -3.378 9.823 1.00 95.25 191 LEU A C 1
ATOM 1445 O O . LEU A 1 191 ? -8.740 -3.557 10.276 1.00 95.25 191 LEU A O 1
ATOM 1449 N N . ASN A 1 192 ? -7.363 -2.495 8.864 1.00 93.06 192 ASN A N 1
ATOM 1450 C CA . ASN A 1 192 ? -8.381 -1.663 8.240 1.00 93.06 192 ASN A CA 1
ATOM 1451 C C . ASN A 1 192 ? -8.353 -1.807 6.721 1.00 93.06 192 ASN A C 1
ATOM 1453 O O . ASN A 1 192 ? -7.289 -1.915 6.123 1.00 93.06 192 ASN A O 1
ATOM 1457 N N . THR A 1 193 ? -9.515 -1.744 6.077 1.00 91.81 193 THR A N 1
ATOM 1458 C CA . THR A 1 193 ? -9.604 -1.663 4.612 1.00 91.81 193 THR A CA 1
ATOM 1459 C C . THR A 1 193 ? -9.860 -0.230 4.174 1.00 91.81 193 THR A C 1
ATOM 1461 O O . THR A 1 193 ? -10.715 0.442 4.755 1.00 91.81 193 THR A O 1
ATOM 1464 N N . TRP A 1 194 ? -9.167 0.233 3.135 1.00 93.06 194 TRP A N 1
ATOM 1465 C CA . TRP A 1 194 ? -9.305 1.594 2.623 1.00 93.06 194 TRP A CA 1
ATOM 1466 C C . TRP A 1 194 ? -9.406 1.629 1.097 1.00 93.06 194 TRP A C 1
ATOM 1468 O O . TRP A 1 194 ? -8.578 1.034 0.411 1.00 93.06 194 TRP A O 1
ATOM 1478 N N . ALA A 1 195 ? -10.390 2.355 0.562 1.00 93.81 195 ALA A N 1
ATOM 1479 C CA . ALA A 1 195 ? -10.576 2.509 -0.879 1.00 93.81 195 ALA A CA 1
ATOM 1480 C C . ALA A 1 195 ? -9.452 3.359 -1.493 1.00 93.81 195 ALA A C 1
ATOM 1482 O O . ALA A 1 195 ? -9.233 4.498 -1.078 1.00 93.81 195 ALA A O 1
ATOM 1483 N N . VAL A 1 196 ? -8.756 2.842 -2.510 1.00 94.31 196 VAL A N 1
ATOM 1484 C CA . VAL A 1 196 ? -7.540 3.486 -3.058 1.00 94.31 196 VAL A CA 1
ATOM 1485 C C . VAL A 1 196 ? -7.813 4.831 -3.733 1.00 94.31 196 VAL A C 1
ATOM 1487 O O . VAL A 1 196 ? -6.937 5.688 -3.789 1.00 94.31 196 VAL A O 1
ATOM 1490 N N . ARG A 1 197 ? -9.042 5.033 -4.226 1.00 91.19 197 ARG A N 1
ATOM 1491 C CA . ARG A 1 197 ? -9.486 6.274 -4.882 1.00 91.19 197 ARG A CA 1
ATOM 1492 C C . ARG A 1 197 ? -10.010 7.324 -3.898 1.00 91.19 197 ARG A C 1
ATOM 1494 O O . ARG A 1 197 ? -10.313 8.442 -4.304 1.00 91.19 197 ARG A O 1
ATOM 1501 N N . THR A 1 198 ? -10.123 6.989 -2.615 1.00 91.25 198 THR A N 1
ATOM 1502 C CA . THR A 1 198 ? -10.568 7.920 -1.577 1.00 91.25 198 THR A CA 1
ATOM 1503 C C . THR A 1 198 ? -9.346 8.439 -0.832 1.00 91.25 198 THR A C 1
ATOM 1505 O O . THR A 1 198 ? -8.611 7.670 -0.223 1.00 91.25 198 THR A O 1
ATOM 1508 N N . ALA A 1 199 ? -9.105 9.749 -0.856 1.00 92.56 199 ALA A N 1
ATOM 1509 C CA . ALA A 1 199 ? -8.023 10.334 -0.068 1.00 92.56 199 ALA A CA 1
ATOM 1510 C C . ALA A 1 199 ? -8.290 10.145 1.436 1.00 92.56 199 ALA A C 1
ATOM 1512 O O . ALA A 1 199 ? -9.427 10.278 1.892 1.00 92.56 199 ALA A O 1
ATOM 1513 N N . ARG A 1 200 ? -7.245 9.855 2.223 1.00 91.94 200 ARG A N 1
ATOM 1514 C CA . ARG A 1 200 ? -7.379 9.762 3.684 1.00 91.94 200 ARG A CA 1
ATOM 1515 C C . ARG A 1 200 ? -7.738 11.122 4.279 1.00 91.94 200 ARG A C 1
ATOM 1517 O O . ARG A 1 200 ? -7.176 12.144 3.892 1.00 91.94 200 ARG A O 1
ATOM 1524 N N . GLY A 1 201 ? -8.654 11.114 5.245 1.00 89.81 201 GLY A N 1
ATOM 1525 C CA . GLY A 1 201 ? -9.040 12.315 5.980 1.00 89.81 201 GLY A CA 1
ATOM 1526 C C . GLY A 1 201 ? -7.890 12.879 6.818 1.00 89.81 201 GLY A C 1
ATOM 1527 O O . GLY A 1 201 ? -7.036 12.139 7.308 1.00 89.81 201 GLY A O 1
ATOM 1528 N N . PHE A 1 202 ? -7.884 14.197 6.998 1.00 91.38 202 PHE A N 1
ATOM 1529 C CA . PHE A 1 202 ? -6.935 14.926 7.840 1.00 91.38 202 PHE A CA 1
ATOM 1530 C C . PHE A 1 202 ? -7.654 16.074 8.561 1.00 91.38 202 PHE A C 1
ATOM 1532 O O . PHE A 1 202 ? -8.648 16.594 8.061 1.00 91.38 202 PHE A O 1
ATOM 1539 N N . LYS A 1 203 ? -7.151 16.497 9.731 1.00 89.00 203 LYS A N 1
ATOM 1540 C CA . LYS A 1 203 ? -7.789 17.566 10.529 1.00 89.00 203 LYS A CA 1
ATOM 1541 C C . LYS A 1 203 ? -7.646 18.951 9.891 1.00 89.00 203 LYS A C 1
ATOM 1543 O O . LYS A 1 203 ? -8.598 19.719 9.855 1.00 89.00 203 LYS A O 1
ATOM 1548 N N . ARG A 1 204 ? -6.448 19.289 9.406 1.00 92.50 204 ARG A N 1
ATOM 1549 C CA . ARG A 1 204 ? -6.169 20.536 8.674 1.00 92.50 204 ARG A CA 1
ATOM 1550 C C . ARG A 1 204 ? -4.937 20.386 7.790 1.00 92.50 204 ARG A C 1
ATOM 1552 O O . ARG A 1 204 ? -4.025 19.638 8.141 1.00 92.50 204 ARG A O 1
ATOM 1559 N N . LYS A 1 205 ? -4.894 21.124 6.680 1.00 91.69 205 LYS A N 1
ATOM 1560 C CA . LYS A 1 205 ? -3.705 21.227 5.828 1.00 91.69 205 LYS A CA 1
ATOM 1561 C C . LYS A 1 205 ? -2.791 22.316 6.386 1.00 91.69 205 LYS A C 1
ATOM 1563 O O . LYS A 1 205 ? -3.242 23.434 6.615 1.00 91.69 205 LYS A O 1
ATOM 1568 N N . LEU A 1 206 ? -1.530 21.977 6.631 1.00 90.62 206 LEU A N 1
ATOM 1569 C CA . LEU A 1 206 ? -0.510 22.918 7.094 1.00 90.62 206 LEU A CA 1
ATOM 1570 C C . LEU A 1 206 ? 0.360 23.373 5.910 1.00 90.62 206 LEU A C 1
ATOM 1572 O O . LEU A 1 206 ? 0.532 22.595 4.969 1.00 90.62 206 LEU A O 1
ATOM 1576 N N . PRO A 1 207 ? 0.904 24.603 5.928 1.00 88.81 207 PRO A N 1
ATOM 1577 C CA . PRO A 1 207 ? 1.912 25.009 4.955 1.00 88.81 207 PRO A CA 1
ATOM 1578 C C . PRO A 1 207 ? 3.198 24.187 5.136 1.00 88.81 207 PRO A C 1
ATOM 1580 O O . PRO A 1 207 ? 3.638 23.951 6.261 1.00 88.81 207 PRO A O 1
ATOM 1583 N N . SER A 1 208 ? 3.815 23.768 4.028 1.00 88.25 208 SER A N 1
ATOM 1584 C CA . SER A 1 208 ? 5.096 23.052 4.029 1.00 88.25 208 SER A CA 1
ATOM 1585 C C . SER A 1 208 ? 6.253 24.034 4.215 1.00 88.25 208 SER A C 1
ATOM 1587 O O . SER A 1 208 ? 6.755 24.598 3.251 1.00 88.25 208 SER A O 1
ATOM 1589 N N . ASN A 1 209 ? 6.662 24.250 5.463 1.00 87.19 209 ASN A N 1
ATOM 1590 C CA . ASN A 1 209 ? 7.735 25.180 5.841 1.00 87.19 209 ASN A CA 1
ATOM 1591 C C . ASN A 1 209 ? 9.065 24.491 6.199 1.00 87.19 209 ASN A C 1
ATOM 1593 O O . ASN A 1 209 ? 10.043 25.163 6.497 1.00 87.19 209 ASN A O 1
ATOM 1597 N N . THR A 1 210 ? 9.101 23.158 6.216 1.00 86.56 210 THR A N 1
ATOM 1598 C CA . THR A 1 210 ? 10.305 22.389 6.556 1.00 86.56 210 THR A CA 1
ATOM 1599 C C . THR A 1 210 ? 10.959 21.883 5.271 1.00 86.56 210 THR A C 1
ATOM 1601 O O . THR A 1 210 ? 10.277 21.179 4.528 1.00 86.56 210 THR A O 1
ATOM 1604 N N . PRO A 1 211 ? 12.242 22.166 4.991 1.00 85.38 211 PRO A N 1
ATOM 1605 C CA . PRO A 1 211 ? 12.926 21.633 3.813 1.00 85.38 211 PRO A CA 1
ATOM 1606 C C . PRO A 1 211 ? 13.122 20.108 3.899 1.00 85.38 211 PRO A C 1
ATOM 1608 O O . PRO A 1 211 ? 13.349 19.539 4.973 1.00 85.38 211 PRO A O 1
ATOM 1611 N N . LEU A 1 212 ? 13.008 19.430 2.759 1.00 84.31 212 LEU A N 1
ATOM 1612 C CA . LEU A 1 212 ? 13.398 18.038 2.554 1.00 84.31 212 LEU A CA 1
ATOM 1613 C C . LEU A 1 212 ? 14.858 18.028 2.100 1.00 84.31 212 LEU A C 1
ATOM 1615 O O . LEU A 1 212 ? 15.143 18.347 0.952 1.00 84.31 212 LEU A O 1
ATOM 1619 N N . LEU A 1 213 ? 15.767 17.656 3.002 1.00 80.75 213 LEU A N 1
ATOM 1620 C CA . LEU A 1 213 ? 17.184 17.525 2.667 1.00 80.75 213 LEU A CA 1
ATOM 1621 C C . LEU A 1 213 ? 17.369 16.278 1.808 1.00 80.75 213 LEU A C 1
ATOM 1623 O O . LEU A 1 213 ? 17.176 15.161 2.296 1.00 80.75 213 LEU A O 1
ATOM 1627 N N . THR A 1 214 ? 17.713 16.467 0.540 1.00 76.31 214 THR A N 1
ATOM 1628 C CA . THR A 1 214 ? 18.001 15.358 -0.377 1.00 76.31 214 THR A CA 1
ATOM 1629 C C . THR A 1 214 ? 19.441 14.871 -0.245 1.00 76.31 214 THR A C 1
ATOM 1631 O O . THR A 1 214 ? 19.747 13.744 -0.632 1.00 76.31 214 THR A O 1
ATOM 1634 N N . GLY A 1 215 ? 20.329 15.714 0.294 1.00 70.81 215 GLY A N 1
ATOM 1635 C CA . GLY A 1 215 ? 21.769 15.471 0.356 1.00 70.81 215 GLY A CA 1
ATOM 1636 C C . GLY A 1 215 ? 22.494 15.831 -0.943 1.00 70.81 215 GLY A C 1
ATOM 1637 O O . GLY A 1 215 ? 23.722 15.785 -0.982 1.00 70.81 215 GLY A O 1
ATOM 1638 N N . GLN A 1 216 ? 21.763 16.217 -1.995 1.00 69.50 216 GLN A N 1
ATOM 1639 C CA . GLN A 1 216 ? 22.315 16.656 -3.273 1.00 69.50 216 GLN A CA 1
ATOM 1640 C C . GLN A 1 216 ? 22.345 18.183 -3.324 1.00 69.50 216 GLN A C 1
ATOM 1642 O O . GLN A 1 216 ? 21.299 18.823 -3.395 1.00 69.50 216 GLN A O 1
ATOM 1647 N N . ARG A 1 217 ? 23.544 18.777 -3.373 1.00 71.38 217 ARG A N 1
ATOM 1648 C CA . ARG A 1 217 ? 23.732 20.242 -3.357 1.00 71.38 217 ARG A CA 1
ATOM 1649 C C . ARG A 1 217 ? 22.941 20.965 -4.443 1.00 71.38 217 ARG A C 1
ATOM 1651 O O . ARG A 1 217 ? 22.340 21.996 -4.176 1.00 71.38 217 ARG A O 1
ATOM 1658 N N . ILE A 1 218 ? 22.916 20.419 -5.662 1.00 77.62 218 ILE A N 1
ATOM 1659 C CA . ILE A 1 218 ? 22.203 21.054 -6.775 1.00 77.62 218 ILE A CA 1
ATOM 1660 C C . ILE A 1 218 ? 20.696 21.145 -6.509 1.00 77.62 218 ILE A C 1
ATOM 1662 O O . ILE A 1 218 ? 20.085 22.156 -6.838 1.00 77.62 218 ILE A O 1
ATOM 1666 N N . ILE A 1 219 ? 20.111 20.127 -5.869 1.00 82.50 219 ILE A N 1
ATOM 1667 C CA . ILE A 1 219 ? 18.692 20.121 -5.509 1.00 82.50 219 ILE A CA 1
ATOM 1668 C C . ILE A 1 219 ? 18.480 21.008 -4.284 1.00 82.50 219 ILE A C 1
ATOM 1670 O O . ILE A 1 219 ? 17.677 21.928 -4.337 1.00 82.50 219 ILE A O 1
ATOM 1674 N N . ASP A 1 220 ? 19.238 20.791 -3.211 1.00 80.50 220 ASP A N 1
ATOM 1675 C CA . ASP A 1 220 ? 19.030 21.489 -1.940 1.00 80.50 220 ASP A CA 1
ATOM 1676 C C . ASP A 1 220 ? 19.293 23.007 -2.036 1.00 80.50 220 ASP A C 1
ATOM 1678 O O . ASP A 1 220 ? 18.666 23.769 -1.303 1.00 80.50 220 ASP A O 1
ATOM 1682 N N . PHE A 1 221 ? 20.174 23.458 -2.941 1.00 79.25 221 PHE A N 1
ATOM 1683 C CA . PHE A 1 221 ? 20.503 24.877 -3.129 1.00 79.25 221 PHE A CA 1
ATOM 1684 C C . PHE A 1 221 ? 19.676 25.555 -4.229 1.00 79.25 221 PHE A C 1
ATOM 1686 O O . PHE A 1 221 ? 19.052 26.584 -3.981 1.00 79.25 221 PHE A O 1
ATOM 1693 N N . PHE A 1 222 ? 19.662 25.010 -5.453 1.00 82.62 222 PHE A N 1
ATOM 1694 C CA . PHE A 1 222 ? 19.002 25.677 -6.585 1.00 82.62 222 PHE A CA 1
ATOM 1695 C C . PHE A 1 222 ? 17.510 25.348 -6.695 1.00 82.62 222 PHE A C 1
ATOM 1697 O O . PHE A 1 222 ? 16.746 26.168 -7.206 1.00 82.62 222 PHE A O 1
ATOM 1704 N N . PHE A 1 223 ? 17.084 24.169 -6.229 1.00 86.06 223 PHE A N 1
ATOM 1705 C CA . PHE A 1 223 ? 15.714 23.668 -6.384 1.00 86.06 223 PHE A CA 1
ATOM 1706 C C . PHE A 1 223 ? 15.163 23.066 -5.078 1.00 86.06 223 PHE A C 1
ATOM 1708 O O . PHE A 1 223 ? 14.734 21.906 -5.077 1.00 86.06 223 PHE A O 1
ATOM 1715 N N . PRO A 1 224 ? 15.185 23.810 -3.953 1.00 86.69 224 PRO A N 1
ATOM 1716 C CA . PRO A 1 224 ? 14.833 23.263 -2.650 1.00 86.69 224 PRO A CA 1
ATOM 1717 C C . PRO A 1 224 ? 13.395 22.736 -2.638 1.00 86.69 224 PRO A C 1
ATOM 1719 O O . PRO A 1 224 ? 12.452 23.404 -3.067 1.00 86.69 224 PRO A O 1
ATOM 1722 N N . ILE A 1 225 ? 13.220 21.528 -2.106 1.00 87.19 225 ILE A N 1
ATOM 1723 C CA . ILE A 1 225 ? 11.919 20.866 -1.981 1.00 87.19 225 ILE A CA 1
ATOM 1724 C C . ILE A 1 225 ? 11.510 20.918 -0.512 1.00 87.19 225 ILE A C 1
ATOM 1726 O O . ILE A 1 225 ? 12.287 20.555 0.364 1.00 87.19 225 ILE A O 1
ATOM 1730 N N . ALA A 1 226 ? 10.284 21.337 -0.205 1.00 90.25 226 ALA A N 1
ATOM 1731 C CA . ALA A 1 226 ? 9.760 21.247 1.157 1.00 90.25 226 ALA A CA 1
ATOM 1732 C C . ALA A 1 226 ? 9.236 19.828 1.464 1.00 90.25 226 ALA A C 1
ATOM 1734 O O . ALA A 1 226 ? 8.697 19.153 0.586 1.00 90.25 226 ALA A O 1
ATOM 1735 N N . LYS A 1 227 ? 9.316 19.370 2.719 1.00 86.94 227 LYS A N 1
ATOM 1736 C CA . LYS A 1 227 ? 8.662 18.136 3.184 1.00 86.94 227 LYS A CA 1
ATOM 1737 C C . LYS A 1 227 ? 7.150 18.241 2.961 1.00 86.94 227 LYS A C 1
ATOM 1739 O O . LYS A 1 227 ? 6.496 19.180 3.421 1.00 86.94 227 LYS A O 1
ATOM 1744 N N . GLY A 1 228 ? 6.599 17.268 2.236 1.00 87.62 228 GLY A N 1
ATOM 1745 C CA . GLY A 1 228 ? 5.205 17.284 1.774 1.00 87.62 228 GLY A CA 1
ATOM 1746 C C . GLY A 1 228 ? 4.956 18.133 0.518 1.00 87.62 228 GLY A C 1
ATOM 1747 O O . GLY A 1 228 ? 3.808 18.252 0.096 1.00 87.62 228 GLY A O 1
ATOM 1748 N N . GLY A 1 229 ? 6.002 18.715 -0.074 1.00 87.69 229 GLY A N 1
ATOM 1749 C CA . GLY A 1 229 ? 5.952 19.393 -1.366 1.00 87.69 229 GLY A CA 1
ATOM 1750 C C . GLY A 1 229 ? 5.913 18.418 -2.546 1.00 87.69 229 GLY A C 1
ATOM 1751 O O . GLY A 1 229 ? 6.047 17.205 -2.391 1.00 87.69 229 GLY A O 1
ATOM 1752 N N . THR A 1 230 ? 5.729 18.963 -3.746 1.00 88.94 230 THR A N 1
ATOM 1753 C CA . THR A 1 230 ? 5.687 18.204 -5.002 1.00 88.94 230 THR A CA 1
ATOM 1754 C C . THR A 1 230 ? 6.786 18.712 -5.925 1.00 88.94 230 THR A C 1
ATOM 1756 O O . THR A 1 230 ? 6.918 19.918 -6.111 1.00 88.94 230 THR A O 1
ATOM 1759 N N . ALA A 1 231 ? 7.564 17.799 -6.502 1.00 86.56 231 ALA A N 1
ATOM 1760 C CA . ALA A 1 231 ? 8.635 18.102 -7.447 1.00 86.56 231 ALA A CA 1
ATOM 1761 C C . ALA A 1 231 ? 8.529 17.192 -8.676 1.00 86.56 231 ALA A C 1
ATOM 1763 O O . ALA A 1 231 ? 7.876 16.149 -8.642 1.00 86.56 231 ALA A O 1
ATOM 1764 N N . THR A 1 232 ? 9.157 17.589 -9.779 1.00 86.56 232 THR A N 1
ATOM 1765 C CA . THR A 1 232 ? 9.228 16.795 -11.011 1.00 86.56 232 THR A CA 1
ATOM 1766 C C . THR A 1 232 ? 10.658 16.823 -11.528 1.00 86.56 232 THR A C 1
ATOM 1768 O O . THR A 1 232 ? 11.223 17.899 -11.695 1.00 86.56 232 THR A O 1
ATOM 1771 N N . ILE A 1 233 ? 11.231 15.646 -11.790 1.00 82.62 233 ILE A N 1
ATOM 1772 C CA . ILE A 1 233 ? 12.565 15.488 -12.383 1.00 82.62 233 ILE A CA 1
ATOM 1773 C C . ILE A 1 233 ? 12.378 14.898 -13.789 1.00 82.62 233 ILE A C 1
ATOM 1775 O O . ILE A 1 233 ? 12.288 13.675 -13.938 1.00 82.62 233 ILE A O 1
ATOM 1779 N N . PRO A 1 234 ? 12.231 15.738 -14.829 1.00 81.75 234 PRO A N 1
ATOM 1780 C CA . PRO A 1 234 ? 12.110 15.258 -16.199 1.00 81.75 234 PRO A CA 1
ATOM 1781 C C . PRO A 1 234 ? 13.463 14.753 -16.722 1.00 81.75 234 PRO A C 1
ATOM 1783 O O . PRO A 1 234 ? 14.523 15.126 -16.227 1.00 81.75 234 PRO A O 1
ATOM 1786 N N . GLY A 1 235 ? 13.439 13.911 -17.755 1.00 71.94 235 GLY A N 1
ATOM 1787 C CA . GLY A 1 235 ? 14.660 13.458 -18.424 1.00 71.94 235 GLY A CA 1
ATOM 1788 C C . GLY A 1 235 ? 14.419 12.304 -19.390 1.00 71.94 235 GLY A C 1
ATOM 1789 O O . GLY A 1 235 ? 13.447 11.557 -19.240 1.00 71.94 235 GLY A O 1
ATOM 1790 N N . ALA A 1 236 ? 15.312 12.130 -20.363 1.00 67.38 236 ALA A N 1
ATOM 1791 C CA . ALA A 1 236 ? 15.292 10.994 -21.285 1.00 67.38 236 ALA A CA 1
ATOM 1792 C C . ALA A 1 236 ? 15.673 9.677 -20.572 1.00 67.38 236 ALA A C 1
ATOM 1794 O O . ALA A 1 236 ? 16.043 9.660 -19.392 1.00 67.38 236 ALA A O 1
ATOM 1795 N N . PHE A 1 237 ? 15.537 8.535 -21.247 1.00 66.31 237 PHE A N 1
ATOM 1796 C CA . PHE A 1 237 ? 16.050 7.270 -20.710 1.00 66.31 237 PHE A CA 1
ATOM 1797 C C . PHE A 1 237 ? 17.570 7.366 -20.495 1.00 66.31 237 PHE A C 1
ATOM 1799 O O . PHE A 1 237 ? 18.268 7.977 -21.295 1.00 66.31 237 PHE A O 1
ATOM 1806 N N . GLY A 1 238 ? 18.069 6.821 -19.382 1.00 63.50 238 GLY A N 1
ATOM 1807 C CA . GLY A 1 238 ? 19.502 6.832 -19.055 1.00 63.50 238 GLY A CA 1
ATOM 1808 C C . GLY A 1 238 ? 20.056 8.133 -18.456 1.00 63.50 238 GLY A C 1
ATOM 1809 O O . GLY A 1 238 ? 21.204 8.149 -18.036 1.00 63.50 238 GLY A O 1
ATOM 1810 N N . THR A 1 239 ? 19.269 9.209 -18.315 1.00 70.69 239 THR A N 1
ATOM 1811 C CA . THR A 1 239 ? 19.767 10.506 -17.794 1.00 70.69 239 THR A CA 1
ATOM 1812 C C . THR A 1 239 ? 19.914 10.572 -16.268 1.00 70.69 239 THR A C 1
ATOM 1814 O O . THR A 1 239 ? 19.833 11.649 -15.686 1.00 70.69 239 THR A O 1
ATOM 1817 N N . GLY A 1 240 ? 20.044 9.434 -15.587 1.00 69.62 240 GLY A N 1
ATOM 1818 C CA . GLY A 1 240 ? 20.288 9.407 -14.142 1.00 69.62 240 GLY A CA 1
ATOM 1819 C C . GLY A 1 240 ? 19.094 9.742 -13.235 1.00 69.62 240 GLY A C 1
ATOM 1820 O O . GLY A 1 240 ? 19.294 9.990 -12.053 1.00 69.62 240 GLY A O 1
ATOM 1821 N N . LYS A 1 241 ? 17.847 9.718 -13.736 1.00 77.69 241 LYS A N 1
ATOM 1822 C CA . LYS A 1 241 ? 16.639 10.046 -12.937 1.00 77.69 241 LYS A CA 1
ATOM 1823 C C . LYS A 1 241 ? 16.456 9.196 -11.668 1.00 77.69 241 LYS A C 1
ATOM 1825 O O . LYS A 1 241 ? 15.809 9.645 -10.730 1.00 77.69 241 LYS A O 1
ATOM 1830 N N . CYS A 1 242 ? 16.976 7.970 -11.669 1.00 67.38 242 CYS A N 1
ATOM 1831 C CA . CYS A 1 242 ? 16.854 7.002 -10.575 1.00 67.38 242 CYS A CA 1
ATOM 1832 C C . CYS A 1 242 ? 18.218 6.659 -9.958 1.00 67.38 242 CYS A C 1
ATOM 1834 O O . CYS A 1 242 ? 18.391 5.545 -9.483 1.00 67.38 242 CYS A O 1
ATOM 1836 N N . VAL A 1 243 ? 19.199 7.563 -10.052 1.00 73.06 243 VAL A N 1
ATOM 1837 C CA . VAL A 1 243 ? 20.561 7.315 -9.567 1.00 73.06 243 VAL A CA 1
ATOM 1838 C C . VAL A 1 243 ? 20.747 7.968 -8.204 1.00 73.06 243 VAL A C 1
ATOM 1840 O O . VAL A 1 243 ? 20.743 9.189 -8.073 1.00 73.06 243 VAL A O 1
ATOM 1843 N N . ASP A 1 244 ? 20.936 7.130 -7.197 1.00 71.81 244 ASP A N 1
ATOM 1844 C CA . ASP A 1 244 ? 21.286 7.482 -5.826 1.00 71.81 244 ASP A CA 1
ATOM 1845 C C . ASP A 1 244 ? 22.565 6.723 -5.394 1.00 71.81 244 ASP A C 1
ATOM 1847 O O . ASP A 1 244 ? 23.004 5.803 -6.089 1.00 71.81 244 ASP A O 1
ATOM 1851 N N . PRO A 1 245 ? 23.206 7.069 -4.263 1.00 69.00 245 PRO A N 1
ATOM 1852 C CA . PRO A 1 245 ? 24.436 6.401 -3.827 1.00 69.00 245 PRO A CA 1
ATOM 1853 C C . PRO A 1 245 ? 24.325 4.877 -3.623 1.00 69.00 245 PRO A C 1
ATOM 1855 O O . PRO A 1 245 ? 25.334 4.176 -3.761 1.00 69.00 245 PRO A O 1
ATOM 1858 N N . ASP A 1 246 ? 23.142 4.345 -3.302 1.00 74.44 246 ASP A N 1
ATOM 1859 C CA . ASP A 1 246 ? 22.890 2.905 -3.163 1.00 74.44 246 ASP A CA 1
ATOM 1860 C C . ASP A 1 246 ? 22.518 2.222 -4.491 1.00 74.44 246 ASP A C 1
ATOM 1862 O O . ASP A 1 246 ? 22.412 0.992 -4.530 1.00 74.44 246 ASP A O 1
ATOM 1866 N N . THR A 1 247 ? 22.395 2.970 -5.592 1.00 79.50 247 THR A N 1
ATOM 1867 C CA . THR A 1 247 ? 22.125 2.407 -6.919 1.00 79.50 247 THR A CA 1
ATOM 1868 C C . THR A 1 247 ? 23.229 1.414 -7.317 1.00 79.50 247 THR A C 1
ATOM 1870 O O . THR A 1 247 ? 24.418 1.761 -7.286 1.00 79.50 247 THR A O 1
ATOM 1873 N N . PRO A 1 248 ? 22.877 0.170 -7.691 1.00 84.19 248 PRO A N 1
ATOM 1874 C CA . PRO A 1 248 ? 23.836 -0.792 -8.207 1.00 84.19 248 PRO A CA 1
ATOM 1875 C C . PRO A 1 248 ? 24.219 -0.455 -9.653 1.00 84.19 248 PRO A C 1
ATOM 1877 O O . PRO A 1 248 ? 23.362 -0.162 -10.485 1.00 84.19 248 PRO A O 1
ATOM 1880 N N . VAL A 1 249 ? 25.507 -0.554 -9.964 1.00 86.00 249 VAL A N 1
ATOM 1881 C CA . VAL A 1 249 ? 26.061 -0.432 -11.315 1.00 86.00 249 VAL A CA 1
ATOM 1882 C C . VAL A 1 249 ? 26.787 -1.717 -11.696 1.00 86.00 249 VAL A C 1
ATOM 1884 O O . VAL A 1 249 ? 27.443 -2.347 -10.861 1.00 86.00 249 VAL A O 1
ATOM 1887 N N . LEU A 1 250 ? 26.640 -2.120 -12.958 1.00 88.19 250 LEU A N 1
ATOM 1888 C CA . LEU A 1 250 ? 27.333 -3.269 -13.528 1.00 88.19 250 LEU A CA 1
ATOM 1889 C C . LEU A 1 250 ? 28.672 -2.801 -14.102 1.00 88.19 250 LEU A C 1
ATOM 1891 O O . LEU A 1 250 ? 28.709 -1.987 -15.025 1.00 88.19 250 LEU A O 1
ATOM 1895 N N . LEU A 1 251 ? 29.764 -3.303 -13.539 1.00 89.06 251 LEU A N 1
ATOM 1896 C CA . LEU A 1 251 ? 31.106 -3.069 -14.057 1.00 89.06 251 LEU A CA 1
ATOM 1897 C C . LEU A 1 251 ? 31.333 -3.908 -15.322 1.00 89.06 251 LEU A C 1
ATOM 1899 O O . LEU A 1 251 ? 30.726 -4.967 -15.489 1.00 89.06 251 LEU A O 1
ATOM 1903 N N . ALA A 1 252 ? 32.241 -3.467 -16.193 1.00 89.25 252 ALA A N 1
ATOM 1904 C CA . ALA A 1 252 ? 32.605 -4.188 -17.420 1.00 89.25 252 ALA A CA 1
ATOM 1905 C C . ALA A 1 252 ? 33.166 -5.601 -17.152 1.00 89.25 252 ALA A C 1
ATOM 1907 O O . ALA A 1 252 ? 33.102 -6.471 -18.013 1.00 89.25 252 ALA A O 1
ATOM 1908 N N . ASP A 1 253 ? 33.651 -5.856 -15.934 1.00 88.62 253 ASP A N 1
ATOM 1909 C CA . ASP A 1 253 ? 34.098 -7.176 -15.475 1.00 88.62 253 ASP A CA 1
ATOM 1910 C C . ASP A 1 253 ? 32.960 -8.102 -14.991 1.00 88.62 253 ASP A C 1
ATOM 1912 O O . ASP A 1 253 ? 33.216 -9.202 -14.498 1.00 88.62 253 ASP A O 1
ATOM 1916 N N . GLY A 1 254 ? 31.702 -7.664 -15.110 1.00 86.81 254 GLY A N 1
ATOM 1917 C CA . GLY A 1 254 ? 30.509 -8.426 -14.741 1.00 86.81 254 GLY A CA 1
ATOM 1918 C C . GLY A 1 254 ? 30.119 -8.340 -13.263 1.00 86.81 254 GLY A C 1
ATOM 1919 O O . GLY A 1 254 ? 29.115 -8.935 -12.866 1.00 86.81 254 GLY A O 1
ATOM 1920 N N . ARG A 1 255 ? 30.862 -7.603 -12.427 1.00 90.56 255 ARG A N 1
ATOM 1921 C CA . ARG A 1 255 ? 30.514 -7.423 -11.009 1.00 90.56 255 ARG A CA 1
ATOM 1922 C C . ARG A 1 255 ? 29.499 -6.302 -10.825 1.00 90.56 255 ARG A C 1
ATOM 1924 O O . ARG A 1 255 ? 29.648 -5.207 -11.360 1.00 90.56 255 ARG A O 1
ATOM 1931 N N . LEU A 1 256 ? 28.498 -6.556 -9.987 1.00 89.44 256 LEU A N 1
ATOM 1932 C CA . LEU A 1 256 ? 27.538 -5.546 -9.551 1.00 89.44 256 LEU A CA 1
ATOM 1933 C C . LEU A 1 256 ? 28.039 -4.884 -8.260 1.00 89.44 256 LEU A C 1
ATOM 1935 O O . LEU A 1 256 ? 28.322 -5.573 -7.278 1.00 89.44 256 LEU A O 1
ATOM 1939 N N . ARG A 1 257 ? 28.162 -3.556 -8.246 1.00 87.75 257 ARG A N 1
ATOM 1940 C CA . ARG A 1 257 ? 28.636 -2.776 -7.086 1.00 87.75 257 ARG A CA 1
ATOM 1941 C C . ARG A 1 257 ? 27.748 -1.560 -6.868 1.00 87.75 257 ARG A C 1
ATOM 1943 O O . ARG A 1 257 ? 27.224 -1.013 -7.829 1.00 87.75 257 ARG A O 1
ATOM 1950 N N . ARG A 1 258 ? 27.579 -1.110 -5.623 1.00 87.81 258 ARG A N 1
ATOM 1951 C CA . ARG A 1 258 ? 26.855 0.147 -5.350 1.00 87.81 258 ARG A CA 1
ATOM 1952 C C . ARG A 1 258 ? 27.746 1.347 -5.639 1.00 87.81 258 ARG A C 1
ATOM 1954 O O . ARG A 1 258 ? 28.931 1.303 -5.315 1.00 87.81 258 ARG A O 1
ATOM 1961 N N . ILE A 1 259 ? 27.180 2.434 -6.165 1.00 84.81 259 ILE A N 1
ATOM 1962 C CA . ILE A 1 259 ? 27.931 3.660 -6.499 1.00 84.81 259 ILE A CA 1
ATOM 1963 C C . ILE A 1 259 ? 28.763 4.158 -5.309 1.00 84.81 259 ILE A C 1
ATOM 1965 O O . ILE A 1 259 ? 29.948 4.450 -5.470 1.00 84.81 259 ILE A O 1
ATOM 1969 N N . ARG A 1 260 ? 28.201 4.168 -4.094 1.00 83.88 260 ARG A N 1
ATOM 1970 C CA . ARG A 1 260 ? 28.915 4.588 -2.873 1.00 83.88 260 ARG A CA 1
ATOM 1971 C C . ARG A 1 260 ? 30.177 3.777 -2.560 1.00 83.88 260 ARG A C 1
ATOM 1973 O O . ARG A 1 260 ? 31.044 4.268 -1.854 1.00 83.88 260 ARG A O 1
ATOM 1980 N N . GLU A 1 261 ? 30.257 2.531 -3.029 1.00 85.94 261 GLU A N 1
ATOM 1981 C CA . GLU A 1 261 ? 31.416 1.653 -2.820 1.00 85.94 261 GLU A CA 1
ATOM 1982 C C . GLU A 1 261 ? 32.511 1.886 -3.869 1.00 85.94 261 GLU A C 1
ATOM 1984 O O . GLU A 1 261 ? 33.625 1.382 -3.729 1.00 85.94 261 GLU A O 1
ATOM 1989 N N . LEU A 1 262 ? 32.173 2.596 -4.946 1.00 85.62 262 LEU A N 1
ATOM 1990 C CA . LEU A 1 262 ? 33.073 2.912 -6.044 1.00 85.62 262 LEU A CA 1
ATOM 1991 C C . LEU A 1 262 ? 33.684 4.305 -5.879 1.00 85.62 262 LEU A C 1
ATOM 1993 O O . LEU A 1 262 ? 34.843 4.487 -6.236 1.00 85.62 262 LEU A O 1
ATOM 1997 N N . VAL A 1 263 ? 32.949 5.257 -5.299 1.00 83.38 263 VAL A N 1
ATOM 1998 C CA . VAL A 1 263 ? 33.418 6.632 -5.073 1.00 83.38 263 VAL A CA 1
ATOM 1999 C C . VAL A 1 263 ? 34.388 6.702 -3.888 1.00 83.38 263 VAL A C 1
ATOM 2001 O O . VAL A 1 263 ? 34.008 6.410 -2.757 1.00 83.38 263 VAL A O 1
ATOM 2004 N N . GLY A 1 264 ? 35.627 7.141 -4.142 1.00 76.81 264 GLY A N 1
ATOM 2005 C CA . GLY A 1 264 ? 36.656 7.319 -3.109 1.00 76.81 264 GLY A CA 1
ATOM 2006 C C . GLY A 1 264 ? 37.328 6.026 -2.644 1.00 76.81 264 GLY A C 1
ATOM 2007 O O . GLY A 1 264 ? 37.533 5.834 -1.450 1.00 76.81 264 GLY A O 1
ATOM 2008 N N . ASN A 1 265 ? 37.640 5.127 -3.581 1.00 79.38 265 ASN A N 1
ATOM 2009 C CA . ASN A 1 265 ? 38.332 3.860 -3.319 1.00 79.38 265 ASN A CA 1
ATOM 2010 C C . ASN A 1 265 ? 39.871 3.981 -3.425 1.00 79.38 265 ASN A C 1
ATOM 2012 O O . ASN A 1 265 ? 40.392 5.006 -3.870 1.00 79.38 265 ASN A O 1
ATOM 2016 N N . ASP A 1 266 ? 40.592 2.904 -3.092 1.00 81.19 266 ASP A N 1
ATOM 2017 C CA . ASP A 1 266 ? 42.069 2.834 -3.109 1.00 81.19 266 ASP A CA 1
ATOM 2018 C C . ASP A 1 266 ? 42.702 3.107 -4.490 1.00 81.19 266 ASP A C 1
ATOM 2020 O O . ASP A 1 266 ? 43.884 3.452 -4.603 1.00 81.19 266 ASP A O 1
ATOM 2024 N N . ASN A 1 267 ? 41.917 2.972 -5.564 1.00 82.81 267 ASN A N 1
ATOM 2025 C CA . ASN A 1 267 ? 42.342 3.249 -6.933 1.00 82.81 267 ASN A CA 1
ATOM 2026 C C . ASN A 1 267 ? 42.093 4.707 -7.361 1.00 82.81 267 ASN A C 1
ATOM 2028 O O . ASN A 1 267 ? 42.271 5.059 -8.528 1.00 82.81 267 ASN A O 1
ATOM 2032 N N . SER A 1 268 ? 41.682 5.573 -6.439 1.00 88.19 268 SER A N 1
ATOM 2033 C CA . SER A 1 268 ? 41.422 6.983 -6.709 1.00 88.19 268 SER A CA 1
ATOM 2034 C C . SER A 1 268 ? 42.380 7.899 -5.955 1.00 88.19 268 SER A C 1
ATOM 2036 O O . SER A 1 268 ? 42.924 7.544 -4.910 1.00 88.19 268 SER A O 1
ATOM 2038 N N . ARG A 1 269 ? 42.622 9.087 -6.510 1.00 90.88 269 ARG A N 1
ATOM 2039 C CA . ARG A 1 269 ? 43.288 10.189 -5.811 1.00 90.88 269 ARG A CA 1
ATOM 2040 C C . ARG A 1 269 ? 42.306 11.333 -5.618 1.00 90.88 269 ARG A C 1
ATOM 2042 O O . ARG A 1 269 ? 41.505 11.610 -6.509 1.00 90.88 269 ARG A O 1
ATOM 2049 N N . VAL A 1 270 ? 42.402 12.010 -4.483 1.00 90.56 270 VAL A N 1
ATOM 2050 C CA . VAL A 1 270 ? 41.673 13.255 -4.240 1.00 90.56 270 VAL A CA 1
ATOM 2051 C C . VAL A 1 270 ? 42.294 14.351 -5.105 1.00 90.56 270 VAL A C 1
ATOM 2053 O O . VAL A 1 270 ? 43.504 14.571 -5.058 1.00 90.56 270 VAL A O 1
ATOM 2056 N N . VAL A 1 271 ? 41.477 14.988 -5.938 1.00 90.06 271 VAL A N 1
ATOM 2057 C CA . VAL A 1 271 ? 41.874 16.132 -6.777 1.00 90.06 271 VAL A CA 1
ATOM 2058 C C . VAL A 1 271 ? 41.515 17.441 -6.094 1.00 90.06 271 VAL A C 1
ATOM 2060 O O . VAL A 1 271 ? 42.288 18.391 -6.140 1.00 90.06 271 VAL A O 1
ATOM 2063 N N . GLU A 1 272 ? 40.360 17.470 -5.440 1.00 88.06 272 GLU A N 1
ATOM 2064 C CA . GLU A 1 272 ? 39.869 18.620 -4.698 1.00 88.06 272 GLU A CA 1
ATOM 2065 C C . GLU A 1 272 ? 39.124 18.116 -3.466 1.00 88.06 272 GLU A C 1
ATOM 2067 O O . GLU A 1 272 ? 38.336 17.172 -3.563 1.00 88.06 272 GLU A O 1
ATOM 2072 N N . GLU A 1 273 ? 39.384 18.729 -2.315 1.00 87.50 273 GLU A N 1
ATOM 2073 C CA . GLU A 1 273 ? 38.675 18.451 -1.072 1.00 87.50 273 GLU A CA 1
ATOM 2074 C C . GLU A 1 273 ? 38.440 19.752 -0.315 1.00 87.50 273 GLU A C 1
ATOM 2076 O O . GLU A 1 273 ? 39.360 20.534 -0.068 1.00 87.50 273 GLU A O 1
ATOM 2081 N N . ASN A 1 274 ? 37.184 19.982 0.044 1.00 84.50 274 ASN A N 1
ATOM 2082 C CA . ASN A 1 274 ? 36.773 21.033 0.958 1.00 84.50 274 ASN A CA 1
ATOM 2083 C C . ASN A 1 274 ? 35.873 20.424 2.045 1.00 84.50 274 ASN A C 1
ATOM 2085 O O . ASN A 1 274 ? 35.624 19.221 2.055 1.00 84.50 274 ASN A O 1
ATOM 2089 N N . ALA A 1 275 ? 35.378 21.245 2.975 1.00 76.38 275 ALA A N 1
ATOM 2090 C CA . ALA A 1 275 ? 34.602 20.762 4.122 1.00 76.38 275 ALA A CA 1
ATOM 2091 C C . ALA A 1 275 ? 33.375 19.902 3.745 1.00 76.38 275 ALA A C 1
ATOM 2093 O O . ALA A 1 275 ? 32.946 19.069 4.541 1.00 76.38 275 ALA A O 1
ATOM 2094 N N . ASN A 1 276 ? 32.821 20.084 2.544 1.00 75.50 276 ASN A N 1
ATOM 2095 C CA . ASN A 1 276 ? 31.551 19.484 2.142 1.00 75.50 276 ASN A CA 1
ATOM 2096 C C . ASN A 1 276 ? 31.667 18.551 0.930 1.00 75.50 276 ASN A C 1
ATOM 2098 O O . ASN A 1 276 ? 30.713 17.818 0.638 1.00 75.50 276 ASN A O 1
ATOM 2102 N N . GLU A 1 277 ? 32.795 18.569 0.216 1.00 82.06 277 GLU A N 1
ATOM 2103 C CA . GLU A 1 277 ? 32.961 17.936 -1.093 1.00 82.06 277 GLU A CA 1
ATOM 2104 C C . GLU A 1 277 ? 34.351 17.355 -1.302 1.00 82.06 277 GLU A C 1
ATOM 2106 O O . GLU A 1 277 ? 35.361 17.938 -0.913 1.00 82.06 277 GLU A O 1
ATOM 2111 N N . THR A 1 278 ? 34.383 16.242 -2.025 1.00 86.12 278 THR A N 1
ATOM 2112 C CA . THR A 1 278 ? 35.597 15.586 -2.485 1.00 86.12 278 THR A CA 1
ATOM 2113 C C . THR A 1 278 ? 35.420 15.148 -3.939 1.00 86.12 278 THR A C 1
ATOM 2115 O O . THR A 1 278 ? 34.482 14.414 -4.281 1.00 86.12 278 THR A O 1
ATOM 2118 N N . ILE A 1 279 ? 36.331 15.588 -4.805 1.00 87.94 279 ILE A N 1
ATOM 2119 C CA . ILE A 1 279 ? 36.466 15.114 -6.184 1.00 87.94 279 ILE A CA 1
ATOM 2120 C C . ILE A 1 279 ? 37.582 14.075 -6.218 1.00 87.94 279 ILE A C 1
ATOM 2122 O O . ILE A 1 279 ? 38.721 14.346 -5.837 1.00 87.94 279 ILE A O 1
ATOM 2126 N N . TYR A 1 280 ? 37.258 12.892 -6.723 1.00 89.75 280 TYR A N 1
ATOM 2127 C CA . TYR A 1 280 ? 38.181 11.784 -6.904 1.00 89.75 280 TYR A CA 1
ATOM 2128 C C . TYR A 1 280 ? 38.481 11.604 -8.387 1.00 89.75 280 TYR A C 1
ATOM 2130 O O . TYR A 1 280 ? 37.567 11.515 -9.202 1.00 89.75 280 TYR A O 1
ATOM 2138 N N . GLN A 1 281 ? 39.751 11.477 -8.743 1.00 90.81 281 GLN A N 1
ATOM 2139 C CA . GLN A 1 281 ? 40.162 11.019 -10.065 1.00 90.81 281 GLN A CA 1
ATOM 2140 C C . GLN A 1 281 ? 40.676 9.592 -9.947 1.00 90.81 281 GLN A C 1
ATOM 2142 O O . GLN A 1 281 ? 41.593 9.324 -9.165 1.00 90.81 281 GLN A O 1
ATOM 2147 N N . TYR A 1 282 ? 40.084 8.675 -10.706 1.00 89.94 282 TYR A N 1
ATOM 2148 C CA . TYR A 1 282 ? 40.546 7.292 -10.725 1.00 89.94 282 TYR A CA 1
ATOM 2149 C C . TYR A 1 282 ? 41.854 7.192 -11.516 1.00 89.94 282 TYR A C 1
ATOM 2151 O O . TYR A 1 282 ? 42.012 7.841 -12.549 1.00 89.94 282 TYR A O 1
ATOM 2159 N N . LYS A 1 283 ? 42.808 6.398 -11.015 1.00 87.69 283 LYS A N 1
ATOM 2160 C CA . LYS A 1 283 ? 44.066 6.107 -11.726 1.00 87.69 283 LYS A CA 1
ATOM 2161 C C . LYS A 1 283 ? 43.800 5.294 -12.993 1.00 87.69 283 LYS A C 1
ATOM 2163 O O . LYS A 1 283 ? 44.445 5.528 -14.007 1.00 87.69 283 LYS A O 1
ATOM 2168 N N . ASP A 1 284 ? 42.837 4.381 -12.904 1.00 87.94 284 ASP A N 1
ATOM 2169 C CA . ASP A 1 284 ? 42.242 3.658 -14.026 1.00 87.94 284 ASP A CA 1
ATOM 2170 C C . ASP A 1 284 ? 40.731 3.946 -14.025 1.00 87.94 284 ASP A C 1
ATOM 2172 O O . ASP A 1 284 ? 40.090 3.691 -12.995 1.00 87.94 284 ASP A O 1
ATOM 2176 N N . PRO A 1 285 ? 40.164 4.542 -15.093 1.00 88.69 285 PRO A N 1
ATOM 2177 C CA . PRO A 1 285 ? 38.743 4.865 -15.161 1.00 88.69 285 PRO A CA 1
ATOM 2178 C C . PRO A 1 285 ? 37.855 3.660 -14.852 1.00 88.69 285 PRO A C 1
ATOM 2180 O O . PRO A 1 285 ? 38.116 2.538 -15.284 1.00 88.69 285 PRO A O 1
ATOM 2183 N N . LEU A 1 286 ? 36.760 3.894 -14.127 1.00 87.94 286 LEU A N 1
ATOM 2184 C CA . LEU A 1 286 ? 35.773 2.843 -13.907 1.00 87.94 286 LEU A CA 1
ATOM 2185 C C . LEU A 1 286 ? 35.105 2.505 -15.239 1.00 87.94 286 LEU A C 1
ATOM 2187 O O . LEU A 1 286 ? 34.487 3.369 -15.857 1.00 87.94 286 LEU A O 1
ATOM 2191 N N . ARG A 1 287 ? 35.205 1.245 -15.653 1.00 91.00 287 ARG A N 1
ATOM 2192 C CA . ARG A 1 287 ? 34.552 0.727 -16.857 1.00 91.00 287 ARG A CA 1
ATOM 2193 C C . ARG A 1 287 ? 33.214 0.118 -16.479 1.00 91.00 287 ARG A C 1
ATOM 2195 O O . ARG A 1 287 ? 33.144 -0.793 -15.650 1.00 91.00 287 ARG A O 1
ATOM 2202 N N . LEU A 1 288 ? 32.152 0.644 -17.061 1.00 89.56 288 LEU A N 1
ATOM 2203 C CA . LEU A 1 288 ? 30.766 0.316 -16.757 1.00 89.56 288 LEU A CA 1
ATOM 2204 C C . LEU A 1 288 ? 30.103 -0.286 -17.989 1.00 89.56 288 LEU A C 1
ATOM 2206 O O . LEU A 1 288 ? 30.389 0.117 -19.114 1.00 89.56 288 LEU A O 1
ATOM 2210 N N . VAL A 1 289 ? 29.168 -1.205 -17.776 1.00 87.62 289 VAL A N 1
ATOM 2211 C CA . VAL A 1 289 ? 28.271 -1.647 -18.842 1.00 87.62 289 VAL A CA 1
ATOM 2212 C C . VAL A 1 289 ? 27.157 -0.614 -18.981 1.00 87.62 289 VAL A C 1
ATOM 2214 O O . VAL A 1 289 ? 26.352 -0.421 -18.069 1.00 87.62 289 VAL A O 1
ATOM 2217 N N . SER A 1 290 ? 27.109 0.050 -20.130 1.00 81.94 290 SER A N 1
ATOM 2218 C CA . SER A 1 290 ? 26.049 0.976 -20.517 1.00 81.94 290 SER A CA 1
ATOM 2219 C C . SER A 1 290 ? 25.152 0.344 -21.576 1.00 81.94 290 SER A C 1
ATOM 2221 O O . SER A 1 290 ? 25.608 -0.443 -22.404 1.00 81.94 290 SER A O 1
ATOM 2223 N N . LEU A 1 291 ? 23.869 0.701 -21.568 1.00 77.81 291 LEU A N 1
ATOM 2224 C CA . LEU A 1 291 ? 22.924 0.307 -22.607 1.00 77.81 291 LEU A CA 1
ATOM 2225 C C . LEU A 1 291 ? 22.651 1.508 -23.514 1.00 77.81 291 LEU A C 1
ATOM 2227 O O . LEU A 1 291 ? 21.878 2.403 -23.163 1.00 77.81 291 LEU A O 1
ATOM 2231 N N . SER A 1 292 ? 23.252 1.492 -24.698 1.00 73.25 292 SER A N 1
ATOM 2232 C CA . SER A 1 292 ? 22.976 2.446 -25.772 1.00 73.25 292 SER A CA 1
ATOM 2233 C C . SER A 1 292 ? 22.141 1.717 -26.814 1.00 73.25 292 SER A C 1
ATOM 2235 O O . SER A 1 292 ? 22.669 1.075 -27.715 1.00 73.25 292 SER A O 1
ATOM 2237 N N . ASN A 1 293 ? 20.824 1.751 -26.602 1.00 66.62 293 ASN A N 1
ATOM 2238 C CA . ASN A 1 293 ? 19.811 0.965 -27.309 1.00 66.62 293 ASN A CA 1
ATOM 2239 C C . ASN A 1 293 ? 20.135 0.757 -28.814 1.00 66.62 293 ASN A C 1
ATOM 2241 O O . ASN A 1 293 ? 20.211 1.759 -29.530 1.00 66.62 293 ASN A O 1
ATOM 2245 N N . PRO A 1 294 ? 20.291 -0.488 -29.320 1.00 65.25 294 PRO A N 1
ATOM 2246 C CA . PRO A 1 294 ? 20.021 -1.778 -28.672 1.00 65.25 294 PRO A CA 1
ATOM 2247 C C . PRO A 1 294 ? 21.251 -2.487 -28.067 1.00 65.25 294 PRO A C 1
ATOM 2249 O O . PRO A 1 294 ? 21.123 -3.628 -27.628 1.00 65.25 294 PRO A O 1
ATOM 2252 N N . GLU A 1 295 ? 22.433 -1.867 -28.048 1.00 82.12 295 GLU A N 1
ATOM 2253 C CA . GLU A 1 295 ? 23.688 -2.561 -27.734 1.00 82.12 295 GLU A CA 1
ATOM 2254 C C . GLU A 1 295 ? 24.235 -2.229 -26.342 1.00 82.12 295 GLU A C 1
ATOM 2256 O O . GLU A 1 295 ? 24.216 -1.081 -25.876 1.00 82.12 295 GLU A O 1
ATOM 2261 N N . PHE A 1 296 ? 24.773 -3.260 -25.689 1.00 82.06 296 PHE A N 1
ATOM 2262 C CA . PHE A 1 296 ? 25.618 -3.076 -24.519 1.00 82.06 296 PHE A CA 1
ATOM 2263 C C . PHE A 1 296 ? 26.980 -2.567 -24.967 1.00 82.06 296 PHE A C 1
ATOM 2265 O O . PHE A 1 296 ? 27.631 -3.176 -25.811 1.00 82.06 296 PHE A O 1
ATOM 2272 N N . ASN A 1 297 ? 27.405 -1.461 -24.377 1.00 86.69 297 ASN A N 1
ATOM 2273 C CA . ASN A 1 297 ? 28.680 -0.832 -24.661 1.00 86.69 297 ASN A CA 1
ATOM 2274 C C . ASN A 1 297 ? 29.432 -0.585 -23.357 1.00 86.69 297 ASN A C 1
ATOM 2276 O O . ASN A 1 297 ? 28.826 -0.363 -22.307 1.00 86.69 297 ASN A O 1
ATOM 2280 N N . GLU A 1 298 ? 30.757 -0.601 -23.427 1.00 88.12 298 GLU A N 1
ATOM 2281 C CA . GLU A 1 298 ? 31.602 -0.178 -22.316 1.00 88.12 298 GLU A CA 1
ATOM 2282 C C . GLU A 1 298 ? 31.617 1.357 -22.253 1.00 88.12 298 GLU A C 1
ATOM 2284 O O . GLU A 1 298 ? 31.825 2.030 -23.262 1.00 88.12 298 GLU A O 1
ATOM 2289 N N . ALA A 1 299 ? 31.357 1.916 -21.073 1.00 86.75 299 ALA A N 1
ATOM 2290 C CA . ALA A 1 299 ? 31.433 3.345 -20.798 1.00 86.75 299 ALA A CA 1
ATOM 2291 C C . ALA A 1 299 ? 32.457 3.609 -19.692 1.00 86.75 299 ALA A C 1
ATOM 2293 O O . ALA A 1 299 ? 32.514 2.877 -18.706 1.00 86.75 299 ALA A O 1
ATOM 2294 N N . GLU A 1 300 ? 33.236 4.679 -19.830 1.00 90.12 300 GLU A N 1
ATOM 2295 C CA . GLU A 1 300 ? 34.249 5.055 -18.846 1.00 90.12 300 GLU A CA 1
ATOM 2296 C C . GLU A 1 300 ? 33.760 6.182 -17.930 1.00 90.12 300 GLU A C 1
ATOM 2298 O O . GLU A 1 300 ? 33.241 7.205 -18.379 1.00 90.12 300 GLU A O 1
ATOM 2303 N N . ALA A 1 301 ? 33.980 6.012 -16.628 1.00 87.25 301 ALA A N 1
ATOM 2304 C CA . ALA A 1 301 ? 33.770 7.020 -15.599 1.00 87.25 301 ALA A CA 1
ATOM 2305 C C . ALA A 1 301 ? 35.124 7.362 -14.937 1.00 87.25 301 ALA A C 1
ATOM 2307 O O . ALA A 1 301 ? 35.551 6.682 -13.998 1.00 87.25 301 ALA A O 1
ATOM 2308 N N . PRO A 1 302 ? 35.830 8.406 -15.417 1.00 89.94 302 PRO A N 1
ATOM 2309 C CA . PRO A 1 302 ? 37.175 8.754 -14.944 1.00 89.94 302 PRO A CA 1
ATOM 2310 C C . PRO A 1 302 ? 37.187 9.532 -13.618 1.00 89.94 302 PRO A C 1
ATOM 2312 O O . PRO A 1 302 ? 38.234 9.656 -12.979 1.00 89.94 302 PRO A O 1
ATOM 2315 N N . VAL A 1 303 ? 36.033 10.055 -13.191 1.00 88.12 303 VAL A N 1
ATOM 2316 C CA . VAL A 1 303 ? 35.898 10.923 -12.015 1.00 88.12 303 VAL A CA 1
ATOM 2317 C C . VAL A 1 303 ? 34.786 10.409 -11.107 1.00 88.12 303 VAL A C 1
ATOM 2319 O O . VAL A 1 303 ? 33.702 10.055 -11.567 1.00 88.12 303 VAL A O 1
ATOM 2322 N N . GLY A 1 304 ? 35.058 10.378 -9.806 1.00 84.44 304 GLY A N 1
ATOM 2323 C CA . GLY A 1 304 ? 34.071 10.188 -8.751 1.00 84.44 304 GLY A CA 1
ATOM 2324 C C . GLY A 1 304 ? 33.810 11.511 -8.044 1.00 84.44 304 GLY A C 1
ATOM 2325 O O . GLY A 1 304 ? 34.738 12.265 -7.768 1.00 84.44 304 GLY A O 1
ATOM 2326 N N . PHE A 1 305 ? 32.554 11.792 -7.720 1.00 82.69 305 PHE A N 1
ATOM 2327 C CA . PHE A 1 305 ? 32.182 12.980 -6.961 1.00 82.69 305 PHE A CA 1
ATOM 2328 C C . PHE A 1 305 ? 31.420 12.567 -5.702 1.00 82.69 305 PHE A C 1
ATOM 2330 O O . PHE A 1 305 ? 30.449 11.813 -5.781 1.00 82.69 305 PHE A O 1
ATOM 2337 N N . LYS A 1 306 ? 31.851 13.077 -4.547 1.00 81.56 306 LYS A N 1
ATOM 2338 C CA . LYS A 1 306 ? 31.137 12.943 -3.278 1.00 81.56 306 LYS A CA 1
ATOM 2339 C C . LYS A 1 306 ? 30.946 14.327 -2.689 1.00 81.56 306 LYS A C 1
ATOM 2341 O O . LYS A 1 306 ? 31.913 15.005 -2.379 1.00 81.56 306 LYS A O 1
ATOM 2346 N N . GLY A 1 307 ? 29.703 14.735 -2.494 1.00 71.75 307 GLY A N 1
ATOM 2347 C CA . GLY A 1 307 ? 29.398 15.952 -1.758 1.00 71.75 307 GLY A CA 1
ATOM 2348 C C . GLY A 1 307 ? 28.136 15.775 -0.951 1.00 71.75 307 GLY A C 1
ATOM 2349 O O . GLY A 1 307 ? 27.285 14.959 -1.301 1.00 71.75 307 GLY A O 1
ATOM 2350 N N . HIS A 1 308 ? 28.036 16.535 0.128 1.00 69.50 308 HIS A N 1
ATOM 2351 C CA . HIS A 1 308 ? 26.847 16.571 0.961 1.00 69.50 308 HIS A CA 1
ATOM 2352 C C . HIS A 1 308 ? 26.552 18.008 1.382 1.00 69.50 308 HIS A C 1
ATOM 2354 O O . HIS A 1 308 ? 27.458 18.822 1.548 1.00 69.50 308 HIS A O 1
ATOM 2360 N N . SER A 1 309 ? 25.272 18.321 1.544 1.00 64.12 309 SER A N 1
ATOM 2361 C CA . SER A 1 309 ? 24.836 19.572 2.160 1.00 64.12 309 SER A CA 1
ATOM 2362 C C . SER A 1 309 ? 24.905 19.404 3.682 1.00 64.12 309 SER A C 1
ATOM 2364 O O . SER A 1 309 ? 24.103 18.657 4.244 1.00 64.12 309 SER A O 1
ATOM 2366 N N . ALA A 1 310 ? 25.872 20.046 4.347 1.00 64.19 310 ALA A N 1
ATOM 2367 C CA . ALA A 1 310 ? 26.056 19.929 5.800 1.00 64.19 310 ALA A CA 1
ATOM 2368 C C . ALA A 1 310 ? 24.997 20.707 6.603 1.00 64.19 310 ALA A C 1
ATOM 2370 O O . ALA A 1 310 ? 24.567 20.263 7.666 1.00 64.19 310 ALA A O 1
ATOM 2371 N N . GLU A 1 311 ? 24.545 21.847 6.079 1.00 66.75 311 GLU A N 1
ATOM 2372 C CA . GLU A 1 311 ? 23.548 22.702 6.718 1.00 66.75 311 GLU A CA 1
ATOM 2373 C C . GLU A 1 311 ? 22.697 23.456 5.688 1.00 66.75 311 GLU A C 1
ATOM 2375 O O . GLU A 1 311 ? 23.110 23.678 4.550 1.00 66.75 311 GLU A O 1
ATOM 2380 N N . LEU A 1 312 ? 21.496 23.860 6.108 1.00 63.03 312 LEU A N 1
ATOM 2381 C CA . LEU A 1 312 ? 20.689 24.867 5.423 1.00 63.03 312 LEU A CA 1
ATOM 2382 C C . LEU A 1 312 ? 20.694 26.125 6.282 1.00 63.03 312 LEU A C 1
ATOM 2384 O O . LEU A 1 312 ? 20.248 26.099 7.431 1.00 63.03 312 LEU A O 1
ATOM 2388 N N . VAL A 1 313 ? 21.187 27.224 5.719 1.00 69.25 313 VAL A N 1
ATOM 2389 C CA . VAL A 1 313 ? 21.226 28.515 6.404 1.00 69.25 313 VAL A CA 1
ATOM 2390 C C . VAL A 1 313 ? 19.927 29.258 6.125 1.00 69.25 313 VAL A C 1
ATOM 2392 O O . VAL A 1 313 ? 19.586 29.514 4.976 1.00 69.25 313 VAL A O 1
ATOM 2395 N N . HIS A 1 314 ? 19.209 29.609 7.189 1.00 70.44 314 HIS A N 1
ATOM 2396 C CA . HIS A 1 314 ? 17.979 30.388 7.102 1.00 70.44 314 HIS A CA 1
ATOM 2397 C C . HIS A 1 314 ? 18.312 31.884 7.104 1.00 70.44 314 HIS A C 1
ATOM 2399 O O . HIS A 1 314 ? 18.858 32.389 8.091 1.00 70.44 314 HIS A O 1
ATOM 2405 N N . ILE A 1 315 ? 17.985 32.607 6.029 1.00 75.88 315 ILE A N 1
ATOM 2406 C CA . ILE A 1 315 ? 18.297 34.036 5.917 1.00 75.88 315 ILE A CA 1
ATOM 2407 C C . ILE A 1 315 ? 17.008 34.847 6.048 1.00 75.88 315 ILE A C 1
ATOM 2409 O O . ILE A 1 315 ? 16.193 34.941 5.132 1.00 75.88 315 ILE A O 1
ATOM 2413 N N . SER A 1 316 ? 16.847 35.513 7.193 1.00 77.44 316 SER A N 1
ATOM 2414 C CA . SER A 1 316 ? 15.796 36.516 7.376 1.00 77.44 316 SER A CA 1
ATOM 2415 C C . SER A 1 316 ? 16.353 37.905 7.095 1.00 77.44 316 SER A C 1
ATOM 2417 O O . SER A 1 316 ? 17.205 38.416 7.822 1.00 77.44 316 SER A O 1
ATOM 2419 N N . THR A 1 317 ? 15.851 38.559 6.053 1.00 81.06 317 THR A N 1
ATOM 2420 C CA . THR A 1 317 ? 16.210 39.954 5.768 1.00 81.06 317 THR A CA 1
ATOM 2421 C C . THR A 1 317 ? 15.556 40.906 6.777 1.00 81.06 317 THR A C 1
ATOM 2423 O O . THR A 1 317 ? 14.496 40.614 7.332 1.00 81.06 317 THR A O 1
ATOM 2426 N N . ARG A 1 318 ? 16.109 42.118 6.936 1.00 75.31 318 ARG A N 1
ATOM 2427 C CA . ARG A 1 318 ? 15.492 43.204 7.733 1.00 75.31 318 ARG A CA 1
ATOM 2428 C C . ARG A 1 318 ? 14.055 43.538 7.296 1.00 75.31 318 ARG A C 1
ATOM 2430 O O . ARG A 1 318 ? 13.283 44.068 8.082 1.00 75.31 318 ARG A O 1
ATOM 2437 N N . SER A 1 319 ? 13.703 43.243 6.041 1.00 82.12 319 SER A N 1
ATOM 2438 C CA . SER A 1 319 ? 12.361 43.459 5.479 1.00 82.12 319 SER A CA 1
ATOM 2439 C C . SER A 1 319 ? 11.349 42.356 5.817 1.00 82.12 319 SER A C 1
ATOM 2441 O O . SER A 1 319 ? 10.209 42.425 5.370 1.00 82.12 319 SER A O 1
ATOM 2443 N N . GLY A 1 320 ? 11.761 41.320 6.557 1.00 71.69 320 GLY A N 1
ATOM 2444 C CA . GLY A 1 320 ? 10.928 40.158 6.871 1.00 71.69 320 GLY A CA 1
ATOM 2445 C C . GLY A 1 320 ? 10.827 39.130 5.741 1.00 71.69 320 GLY A C 1
ATOM 2446 O O . GLY A 1 320 ? 10.127 38.133 5.890 1.00 71.69 320 GLY A O 1
ATOM 2447 N N . ARG A 1 321 ? 11.523 39.334 4.609 1.00 56.75 321 ARG A N 1
ATOM 2448 C CA . ARG A 1 321 ? 11.653 38.298 3.572 1.00 56.75 321 ARG A CA 1
ATOM 2449 C C . ARG A 1 321 ? 12.544 37.176 4.081 1.00 56.75 321 ARG A C 1
ATOM 2451 O O . ARG A 1 321 ? 13.659 37.458 4.525 1.00 56.75 321 ARG A O 1
ATOM 2458 N N . MET A 1 322 ? 12.032 35.956 3.974 1.00 62.12 322 MET A N 1
ATOM 2459 C CA . MET A 1 322 ? 12.740 34.714 4.263 1.00 62.12 322 MET A CA 1
ATOM 2460 C C . MET A 1 322 ? 13.285 34.153 2.947 1.00 62.12 322 MET A C 1
ATOM 2462 O O . MET A 1 322 ? 12.538 34.084 1.965 1.00 62.12 322 MET A O 1
ATOM 2466 N N . LEU A 1 323 ? 14.574 33.819 2.937 1.00 54.56 323 LEU A N 1
ATOM 2467 C CA . LEU A 1 323 ? 15.280 33.099 1.877 1.00 54.56 323 LEU A CA 1
ATOM 2468 C C . LEU A 1 323 ? 15.867 31.821 2.479 1.00 54.56 323 LEU A C 1
ATOM 2470 O O . LEU A 1 323 ? 16.460 31.912 3.582 1.00 54.56 323 LEU A O 1
#

Foldseek 3Di:
DDPDDWWWWADDDWQKTKTAQQPPDDAQWWKQAFPLGFIWGFHDDDHRMTIIGTPDGCPPGDTGGTIGTPVDHLKDKDFAAQPPFDADPSQDGVVVQCVVPNPDRDGSDDDRSGDQPFKWFWAAPDDAFDWDAFFDFGTWTPRDPPDIDTQTDHHPFTATWHDADHGDIDGQPDFRTWGQGPVGIDTGGSMDMGRPPDDDDDPDDDDQPAWDFPFDCCCCPVPIAGDVGDDDDDDDPPPCPPQDQQDWFQFPVRDIDGNVVVAPDPQWDFPDDDPFKTKTFGVAWTWTFDCPPPDTDTDTHRIHIDGGDPDDDWDQDPVRDID

pLDDT: mean 88.56, std 9.25, range [42.44, 98.38]